Protein AF-A0A2W6P816-F1 (afdb_monomer)

Nearest PDB structures (foldseek):
  8xk9-assembly1_D  TM=8.701E-01  e=8.107E-03  Thermus aquaticus
  8oo6-assembly1_A  TM=8.039E-01  e=1.629E-02  Escherichia coli 'BL21-Gold(DE3)pLysS AG'
  4p7c-assembly1_B  TM=2.604E-01  e=6.513E+00  Pseudomonas syringae pv. tomato str. DC3000

InterPro domains:
  IPR043502 DNA/RNA polymerase superfamily [SSF56672] (15-182)

Foldseek 3Di:
DQPQPPPPDDDPVSVVVVVVVCVVVVVVVVVLVVLLVVCLVPQWAAAPVGDTDGNPPSNVLVVQLVVLQVVQCVQVVHPGRDPVVVPDPSDDPVSVVSNVVSVVSCVPPRSVRCRVLVNLVVLQVQLCVQLQVLQVVQVWDFPDDDRLDTDIGDDPDDDPVSVVSNVCSSQVSDDDPDGDDDDDDDDPDPPVVVCVVPPCVVVD

Structure (mmCIF, N/CA/C/O backbone):
data_AF-A0A2W6P816-F1
#
_entry.id   AF-A0A2W6P816-F1
#
loop_
_atom_site.group_PDB
_atom_site.id
_atom_site.type_symbol
_atom_site.label_atom_id
_atom_site.label_alt_id
_atom_site.label_comp_id
_atom_site.label_asym_id
_atom_site.label_entity_id
_atom_site.label_seq_id
_atom_site.pdbx_PDB_ins_code
_atom_site.Cartn_x
_atom_site.Cartn_y
_atom_site.Cartn_z
_atom_site.occupancy
_atom_site.B_iso_or_equiv
_atom_site.auth_seq_id
_atom_site.auth_comp_id
_atom_site.auth_asym_id
_atom_site.auth_atom_id
_atom_site.pdbx_PDB_model_num
ATOM 1 N N . MET A 1 1 ? -0.094 1.865 -15.740 1.00 35.34 1 MET A N 1
ATOM 2 C CA . MET A 1 1 ? -1.456 2.404 -15.860 1.00 35.34 1 MET A CA 1
ATOM 3 C C . MET A 1 1 ? -1.284 3.847 -15.512 1.00 35.34 1 MET A C 1
ATOM 5 O O . MET A 1 1 ? -0.697 4.118 -14.470 1.00 35.34 1 MET A O 1
ATOM 9 N N . ASP A 1 2 ? -1.646 4.714 -16.436 1.00 35.34 2 ASP A N 1
ATOM 10 C CA . ASP A 1 2 ? -1.527 6.140 -16.237 1.00 35.34 2 ASP A CA 1
ATOM 11 C C . ASP A 1 2 ? -2.477 6.498 -15.094 1.00 35.34 2 ASP A C 1
ATOM 13 O O . ASP A 1 2 ? -3.690 6.340 -15.224 1.00 35.34 2 ASP A O 1
ATOM 17 N N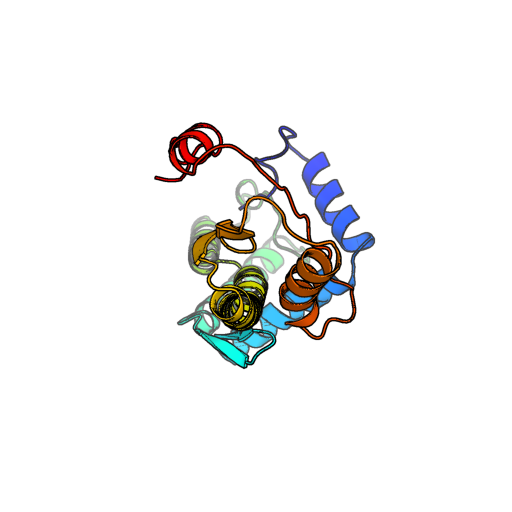 . ALA A 1 3 ? -1.935 6.976 -13.970 1.00 40.62 3 ALA A N 1
ATOM 18 C CA . ALA A 1 3 ? -2.712 7.619 -12.900 1.00 40.62 3 ALA A CA 1
ATOM 19 C C . ALA A 1 3 ? -3.485 8.865 -13.402 1.00 40.62 3 ALA A C 1
ATOM 21 O O . ALA A 1 3 ? -4.195 9.523 -12.655 1.00 40.62 3 ALA A O 1
ATOM 22 N N . ILE A 1 4 ? -3.339 9.152 -14.694 1.00 47.19 4 ILE A N 1
ATOM 23 C CA . ILE A 1 4 ? -3.767 10.304 -15.463 1.00 47.19 4 ILE A CA 1
ATOM 24 C C . ILE A 1 4 ? -5.269 10.258 -15.801 1.00 47.19 4 ILE A C 1
ATOM 26 O O . ILE A 1 4 ? -5.887 11.299 -15.983 1.00 47.19 4 ILE A O 1
ATOM 30 N N . SER A 1 5 ? -5.919 9.085 -15.851 1.00 50.34 5 SER A N 1
ATOM 31 C CA . SER A 1 5 ? -7.312 9.023 -16.336 1.00 50.34 5 SER A CA 1
ATOM 32 C C . SER A 1 5 ? -8.382 9.436 -15.312 1.00 50.34 5 SER A C 1
ATOM 34 O O . SER A 1 5 ? -9.548 9.545 -15.688 1.00 50.34 5 SER A O 1
ATOM 36 N N . SER A 1 6 ? -8.041 9.623 -14.034 1.00 57.28 6 SER A N 1
ATOM 37 C CA . SER A 1 6 ? -9.026 9.832 -12.960 1.00 57.28 6 SER A CA 1
ATOM 38 C C . SER A 1 6 ? -9.315 11.299 -12.630 1.00 57.28 6 SER A C 1
ATOM 40 O O . SER A 1 6 ? -10.316 11.568 -11.972 1.00 57.28 6 SER A O 1
ATOM 42 N N . ILE A 1 7 ? -8.486 12.247 -13.086 1.00 58.91 7 ILE A N 1
ATOM 43 C CA . ILE A 1 7 ? -8.572 13.671 -12.690 1.00 58.91 7 ILE A CA 1
ATOM 44 C C . ILE A 1 7 ? -9.194 14.543 -13.804 1.00 58.91 7 ILE A C 1
ATOM 46 O O . ILE A 1 7 ? -9.337 15.751 -13.667 1.00 58.91 7 ILE A O 1
ATOM 50 N N . GLY A 1 8 ? -9.629 13.947 -14.922 1.00 51.25 8 GLY A N 1
ATOM 51 C CA . GLY A 1 8 ? -10.286 14.683 -16.014 1.00 51.25 8 GLY A CA 1
ATOM 52 C C . GLY A 1 8 ? -9.368 15.662 -16.763 1.00 51.25 8 GLY A C 1
ATOM 53 O O . GLY A 1 8 ? -9.834 16.457 -17.578 1.00 51.25 8 GLY A O 1
ATOM 54 N N . HIS A 1 9 ? -8.063 15.602 -16.510 1.00 50.50 9 HIS A N 1
ATOM 55 C CA . HIS A 1 9 ? -7.034 16.280 -17.282 1.00 50.50 9 HIS A CA 1
ATOM 56 C C . HIS A 1 9 ? -6.328 15.262 -18.186 1.00 50.50 9 HIS A C 1
ATOM 58 O O . HIS A 1 9 ? -6.250 14.075 -17.869 1.00 50.50 9 HIS A O 1
ATOM 64 N N . HIS A 1 10 ? -5.936 15.706 -19.381 1.00 49.25 10 HIS A N 1
ATOM 65 C CA . HIS A 1 10 ? -5.244 14.874 -20.362 1.00 49.25 10 HIS A CA 1
ATOM 66 C C . HIS A 1 10 ? -3.986 15.599 -20.856 1.00 49.25 10 HIS A C 1
ATOM 68 O O . HIS A 1 10 ? -4.074 16.696 -21.418 1.00 49.25 10 HIS A O 1
ATOM 74 N N . GLY A 1 11 ? -2.820 14.970 -20.683 1.00 62.75 11 GLY A N 1
ATOM 75 C CA . GLY A 1 11 ? -1.562 15.307 -21.360 1.00 62.75 11 GLY A CA 1
ATOM 76 C C . GLY A 1 11 ? -0.427 15.708 -20.410 1.00 62.75 11 GLY A C 1
ATOM 77 O O . GLY A 1 11 ? -0.344 15.232 -19.285 1.00 62.75 11 GLY A O 1
ATOM 78 N N . ARG A 1 12 ? 0.449 16.627 -20.854 1.00 59.06 12 ARG A N 1
ATOM 79 C CA . ARG A 1 12 ? 1.661 17.079 -20.122 1.00 59.06 12 ARG A CA 1
ATOM 80 C C . ARG A 1 12 ? 1.409 17.601 -18.699 1.00 59.06 12 ARG A C 1
ATOM 82 O O . ARG A 1 12 ? 2.329 17.639 -17.893 1.00 59.06 12 ARG A O 1
ATOM 89 N N . ARG A 1 13 ? 0.181 18.031 -18.389 1.00 67.62 13 ARG A N 1
ATOM 90 C CA . ARG A 1 13 ? -0.186 18.519 -17.048 1.00 67.62 13 ARG A CA 1
ATOM 91 C C . ARG A 1 13 ? -0.179 17.410 -16.002 1.00 67.62 13 ARG A C 1
ATOM 93 O O . ARG A 1 13 ? 0.163 17.672 -14.856 1.00 67.62 13 ARG A O 1
ATOM 100 N N . ASP A 1 14 ? -0.504 16.189 -16.403 1.00 67.50 14 ASP A N 1
ATOM 101 C CA . ASP A 1 14 ? -0.557 15.059 -15.482 1.00 67.50 14 ASP A CA 1
ATOM 102 C C . ASP A 1 14 ? 0.851 14.515 -15.194 1.00 67.50 14 ASP A C 1
ATOM 104 O O . ASP A 1 14 ? 1.135 14.067 -14.088 1.00 67.50 14 ASP A O 1
ATOM 108 N N . GLU A 1 15 ? 1.761 14.625 -16.169 1.00 70.50 15 GLU A N 1
ATOM 109 C CA . GLU A 1 15 ? 3.187 14.315 -16.004 1.00 70.50 15 GLU A CA 1
ATOM 110 C C . GLU A 1 15 ? 3.853 15.293 -15.035 1.00 70.50 15 GLU A C 1
ATOM 112 O O . GLU A 1 15 ? 4.469 14.855 -14.065 1.00 70.50 15 GLU A O 1
ATOM 117 N N . GLN A 1 16 ? 3.650 16.601 -15.238 1.00 78.81 16 GLN A N 1
ATOM 118 C CA . GLN A 1 16 ? 4.179 17.625 -14.335 1.00 78.81 16 GLN A CA 1
ATOM 119 C C . GLN A 1 16 ? 3.650 17.441 -12.910 1.00 78.81 16 GLN A C 1
ATOM 121 O O . GLN A 1 16 ? 4.413 17.534 -11.962 1.00 78.81 16 GLN A O 1
ATOM 126 N N . PHE A 1 17 ? 2.369 17.098 -12.746 1.00 84.12 17 PHE A N 1
ATOM 127 C CA . PHE A 1 17 ? 1.798 16.831 -11.426 1.00 84.12 17 PHE A CA 1
ATOM 128 C C . PHE A 1 17 ? 2.478 15.653 -10.712 1.00 84.12 17 PHE A C 1
ATOM 130 O O . PHE A 1 17 ? 2.737 15.718 -9.511 1.00 84.12 17 PHE A O 1
ATOM 137 N N . ILE A 1 18 ? 2.775 14.569 -11.436 1.00 82.25 18 ILE A N 1
ATOM 138 C CA . ILE A 1 18 ? 3.489 13.414 -10.873 1.00 82.25 18 ILE A CA 1
ATOM 139 C C . ILE A 1 18 ? 4.927 13.801 -10.502 1.00 82.25 18 ILE A C 1
ATOM 141 O O . ILE A 1 18 ? 5.411 13.400 -9.444 1.00 82.25 18 ILE A O 1
ATOM 145 N N . GLU A 1 19 ? 5.609 14.571 -11.350 1.00 84.19 19 GLU A N 1
ATOM 146 C CA . GLU A 1 19 ? 6.958 15.067 -11.062 1.00 84.19 19 GLU A CA 1
ATOM 147 C C . GLU A 1 19 ? 6.966 15.977 -9.828 1.00 84.19 19 GLU A C 1
ATOM 149 O O . GLU A 1 19 ? 7.738 15.739 -8.898 1.00 84.19 19 GLU A O 1
ATOM 154 N N . ASP A 1 20 ? 6.047 16.940 -9.764 1.00 87.00 20 ASP A N 1
ATOM 155 C CA . ASP A 1 20 ? 5.876 17.850 -8.632 1.00 87.00 20 ASP A CA 1
ATOM 156 C C . ASP A 1 20 ? 5.574 17.076 -7.338 1.00 87.00 20 ASP A C 1
ATOM 158 O O . ASP A 1 20 ? 6.131 17.382 -6.282 1.00 87.00 20 ASP A O 1
ATOM 162 N N . PHE A 1 21 ? 4.758 16.016 -7.409 1.00 89.19 21 PHE A N 1
ATOM 163 C CA . PHE A 1 21 ? 4.478 15.148 -6.264 1.00 89.19 21 PHE A CA 1
ATOM 164 C C . PHE A 1 21 ? 5.753 14.513 -5.694 1.00 89.19 21 PHE A C 1
ATOM 166 O O . PHE A 1 21 ? 5.928 14.499 -4.472 1.00 89.19 21 PHE A O 1
ATOM 173 N N . TYR A 1 22 ? 6.651 14.015 -6.550 1.00 87.50 22 TYR A N 1
ATOM 174 C CA . TYR A 1 22 ? 7.918 13.420 -6.113 1.00 87.50 22 TYR A CA 1
ATOM 175 C C . TYR A 1 22 ? 8.960 14.457 -5.689 1.00 87.50 22 TYR A C 1
ATOM 177 O O . TYR A 1 22 ? 9.769 14.155 -4.817 1.00 87.50 22 TYR A O 1
ATOM 185 N N . ILE A 1 23 ? 8.924 15.676 -6.234 1.00 90.81 23 ILE A N 1
ATOM 186 C CA . ILE A 1 23 ? 9.762 16.785 -5.754 1.00 90.81 23 ILE A CA 1
ATOM 187 C C . ILE A 1 23 ? 9.379 17.157 -4.318 1.00 90.81 23 ILE A C 1
ATOM 189 O O . ILE A 1 23 ? 10.253 17.355 -3.477 1.00 90.81 23 ILE A O 1
ATOM 193 N N . VAL A 1 24 ? 8.078 17.224 -4.026 1.00 94.00 24 VAL A N 1
ATOM 194 C CA . VAL A 1 24 ? 7.576 17.538 -2.680 1.00 94.00 24 VAL A CA 1
ATOM 195 C C . VAL A 1 24 ? 7.757 16.359 -1.717 1.00 94.00 24 VAL A C 1
ATOM 197 O O . VAL A 1 24 ? 7.965 16.574 -0.526 1.00 94.00 24 VAL A O 1
ATOM 200 N N . ASN A 1 25 ? 7.707 15.118 -2.214 1.00 89.81 25 ASN A N 1
ATOM 201 C CA . ASN A 1 25 ? 7.778 13.898 -1.403 1.00 89.81 25 ASN A CA 1
ATOM 202 C C . ASN A 1 25 ? 8.894 12.946 -1.888 1.00 89.81 25 ASN A C 1
ATOM 204 O O . ASN A 1 25 ? 8.601 11.830 -2.340 1.00 89.81 25 ASN A O 1
ATOM 208 N N . PRO A 1 26 ? 10.175 13.345 -1.795 1.00 91.94 26 PRO A N 1
ATOM 209 C CA . PRO A 1 26 ? 11.289 12.588 -2.375 1.00 91.94 26 PRO A CA 1
ATOM 210 C C . PRO A 1 26 ? 11.453 11.194 -1.756 1.00 91.94 26 PRO A C 1
ATOM 212 O O . PRO A 1 26 ? 11.749 10.224 -2.460 1.00 91.94 26 PRO A O 1
ATOM 215 N N . ASP A 1 27 ? 11.173 11.059 -0.458 1.00 89.88 27 ASP A N 1
ATOM 216 C CA . ASP A 1 27 ? 11.287 9.790 0.267 1.00 89.88 27 ASP A CA 1
ATOM 217 C C . ASP A 1 27 ? 10.338 8.713 -0.276 1.00 89.88 27 ASP A C 1
ATOM 219 O O . ASP A 1 27 ? 10.654 7.522 -0.232 1.00 89.88 27 ASP A O 1
ATOM 223 N N . ILE A 1 28 ? 9.198 9.112 -0.855 1.00 85.81 28 ILE A N 1
ATOM 224 C CA . ILE A 1 28 ? 8.259 8.176 -1.485 1.00 85.81 28 ILE A CA 1
ATOM 225 C C . ILE A 1 28 ? 8.904 7.541 -2.717 1.00 85.81 28 ILE A C 1
ATOM 227 O O . ILE A 1 28 ? 8.820 6.325 -2.897 1.00 85.81 28 ILE A O 1
ATOM 231 N N . GLU A 1 29 ? 9.576 8.330 -3.560 1.00 84.38 29 GLU A N 1
ATOM 232 C CA . GLU A 1 29 ? 10.241 7.800 -4.753 1.00 84.38 29 GLU A CA 1
ATOM 233 C C . GLU A 1 29 ? 11.370 6.831 -4.370 1.00 84.38 29 GLU A C 1
ATOM 235 O O . GLU A 1 29 ? 11.490 5.745 -4.949 1.00 84.38 29 GLU A O 1
ATOM 240 N N . VAL A 1 30 ? 12.164 7.198 -3.359 1.00 88.88 30 VAL A N 1
ATOM 241 C CA . VAL A 1 30 ? 13.241 6.359 -2.814 1.00 88.88 30 VAL A CA 1
ATOM 242 C C . VAL A 1 30 ? 12.678 5.048 -2.265 1.00 88.88 30 VAL A C 1
ATOM 244 O O . VAL A 1 30 ? 13.168 3.973 -2.614 1.00 88.88 30 VAL A O 1
ATOM 247 N N . SER A 1 31 ? 11.6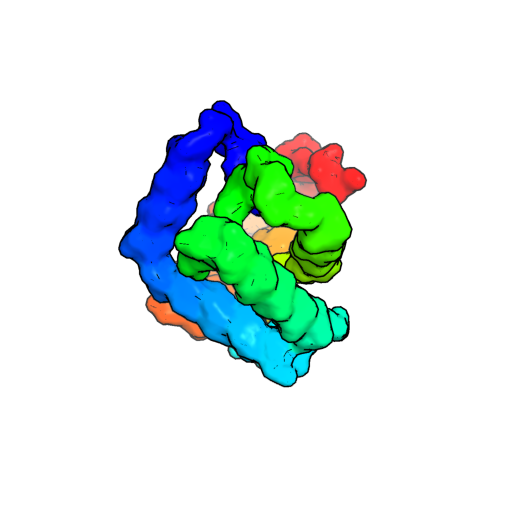10 5.116 -1.469 1.00 85.69 31 SER A N 1
ATOM 248 C CA . SER A 1 31 ? 10.961 3.950 -0.864 1.00 85.69 31 SER A CA 1
ATOM 249 C C . SER A 1 31 ? 10.357 3.006 -1.912 1.00 85.69 31 SER A C 1
ATOM 251 O O . SER A 1 31 ? 10.542 1.786 -1.841 1.00 85.69 31 SER A O 1
ATOM 253 N N . ILE A 1 32 ? 9.711 3.557 -2.947 1.00 85.69 32 ILE A N 1
ATOM 254 C CA . ILE A 1 32 ? 9.201 2.786 -4.088 1.00 85.69 32 ILE A CA 1
ATOM 255 C C . ILE A 1 32 ? 10.355 2.056 -4.779 1.00 85.69 32 ILE A C 1
ATOM 257 O O . ILE A 1 32 ? 10.290 0.836 -4.955 1.00 85.69 32 ILE A O 1
ATOM 261 N N . LYS A 1 33 ? 11.428 2.770 -5.145 1.00 85.19 33 LYS A N 1
ATOM 262 C CA . LYS A 1 33 ? 12.597 2.182 -5.824 1.00 85.19 33 LYS A CA 1
ATOM 263 C C . LYS A 1 33 ? 13.240 1.077 -4.986 1.00 85.19 33 LYS A C 1
ATOM 265 O O . LYS A 1 33 ? 13.451 -0.017 -5.504 1.00 85.19 33 LYS A O 1
ATOM 270 N N . ALA A 1 34 ? 13.473 1.326 -3.698 1.00 87.44 34 ALA A N 1
ATOM 271 C CA . ALA A 1 34 ? 14.038 0.344 -2.777 1.00 87.44 34 ALA A CA 1
ATOM 272 C C . ALA A 1 34 ? 13.168 -0.918 -2.684 1.00 87.44 34 ALA A C 1
ATOM 274 O O . ALA A 1 34 ? 13.677 -2.035 -2.764 1.00 87.44 34 ALA A O 1
ATOM 275 N N . THR A 1 35 ? 11.846 -0.750 -2.608 1.00 86.62 35 THR A N 1
ATOM 276 C CA . THR A 1 35 ? 10.901 -1.874 -2.599 1.00 86.62 35 THR A CA 1
ATOM 277 C C . THR A 1 35 ? 10.991 -2.679 -3.890 1.00 86.62 35 THR A C 1
ATOM 279 O O . THR A 1 35 ? 11.022 -3.906 -3.852 1.00 86.62 35 THR A O 1
ATOM 282 N N . HIS A 1 36 ? 11.069 -2.015 -5.045 1.00 83.69 36 HIS A N 1
ATOM 283 C CA . HIS A 1 36 ? 11.233 -2.702 -6.322 1.00 83.69 36 HIS A CA 1
ATOM 284 C C . HIS A 1 36 ? 12.533 -3.509 -6.385 1.00 83.69 36 HIS A C 1
ATOM 286 O O . HIS A 1 36 ? 12.479 -4.665 -6.798 1.00 83.69 36 HIS A O 1
ATOM 292 N N . GLU A 1 37 ? 13.668 -2.953 -5.957 1.00 86.44 37 GLU A N 1
ATOM 293 C CA . GLU A 1 37 ? 14.931 -3.703 -5.905 1.00 86.44 37 GLU A CA 1
ATOM 294 C C . GLU A 1 37 ? 14.846 -4.901 -4.948 1.00 86.44 37 GLU A C 1
ATOM 296 O O . GLU A 1 37 ? 15.210 -6.013 -5.328 1.00 86.44 37 GLU A O 1
ATOM 301 N N . PHE A 1 38 ? 14.241 -4.726 -3.770 1.00 89.44 38 PHE A N 1
ATOM 302 C CA . PHE A 1 38 ? 14.012 -5.821 -2.827 1.00 89.44 38 PHE A CA 1
ATOM 303 C C . PHE A 1 38 ? 13.198 -6.968 -3.451 1.00 89.44 38 PHE A C 1
ATOM 305 O O . PHE A 1 38 ? 13.579 -8.135 -3.350 1.00 89.44 38 PHE A O 1
ATOM 312 N N . VAL A 1 39 ? 12.097 -6.670 -4.157 1.00 86.56 39 VAL A N 1
ATOM 313 C CA . VAL A 1 39 ? 11.286 -7.720 -4.806 1.00 86.56 39 VAL A CA 1
ATOM 314 C C . VAL A 1 39 ? 12.035 -8.392 -5.957 1.00 86.56 39 VAL A C 1
ATOM 316 O O . VAL A 1 39 ? 11.835 -9.583 -6.193 1.00 86.56 39 VAL A O 1
ATOM 319 N N . LYS A 1 40 ? 12.902 -7.676 -6.683 1.00 85.50 40 LYS A N 1
ATOM 320 C CA . LYS A 1 40 ? 13.735 -8.292 -7.732 1.00 85.50 40 LYS A CA 1
ATOM 321 C C . LYS A 1 40 ? 14.669 -9.350 -7.164 1.00 85.50 40 LYS A C 1
ATOM 323 O O . LYS A 1 40 ? 14.919 -10.354 -7.830 1.00 85.50 40 LYS A O 1
ATOM 328 N N . GLU A 1 41 ? 15.180 -9.130 -5.961 1.00 88.38 41 GLU A N 1
ATOM 329 C CA . GLU A 1 41 ? 16.091 -10.061 -5.310 1.00 88.38 41 GLU A CA 1
ATOM 330 C C . GLU A 1 41 ? 15.350 -11.220 -4.635 1.00 88.38 41 GLU A C 1
ATOM 332 O O . GLU A 1 41 ? 15.711 -12.383 -4.847 1.00 88.38 41 GLU A O 1
ATOM 337 N N . HIS A 1 42 ? 14.292 -10.905 -3.885 1.00 88.94 42 HIS A N 1
ATOM 338 C CA . HIS A 1 42 ? 13.651 -11.832 -2.952 1.00 88.94 42 HIS A CA 1
ATOM 339 C C . HIS A 1 42 ? 12.291 -12.384 -3.409 1.00 88.94 42 HIS A C 1
ATOM 341 O O . HIS A 1 42 ? 11.788 -13.328 -2.807 1.00 88.94 42 HIS A O 1
ATOM 347 N N . GLU A 1 43 ? 11.679 -11.825 -4.458 1.00 87.12 43 GLU A N 1
ATOM 348 C CA . GLU A 1 43 ? 10.370 -12.231 -5.002 1.00 87.12 43 GLU A CA 1
ATOM 349 C C . GLU A 1 43 ? 9.195 -12.169 -4.006 1.00 87.12 43 GLU A C 1
ATOM 351 O O . GLU A 1 43 ? 8.184 -12.858 -4.163 1.00 87.12 43 GLU A O 1
ATOM 356 N N . PHE A 1 44 ? 9.278 -11.313 -2.988 1.00 87.94 44 PHE A N 1
ATOM 357 C CA . PHE A 1 44 ? 8.150 -10.982 -2.118 1.00 87.94 44 PHE A CA 1
ATOM 358 C C . PHE A 1 44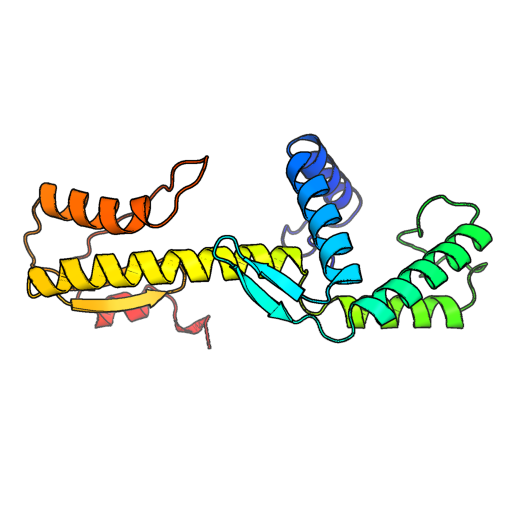 ? 8.226 -9.536 -1.631 1.00 87.94 44 PHE A C 1
ATOM 360 O O . PHE A 1 44 ? 9.287 -8.919 -1.651 1.00 87.94 44 PHE A O 1
ATOM 367 N N . VAL A 1 45 ? 7.093 -9.013 -1.166 1.00 87.12 45 VAL A N 1
ATOM 368 C CA . VAL A 1 45 ? 7.014 -7.772 -0.383 1.00 87.12 45 VAL A CA 1
ATOM 369 C C . VAL A 1 45 ? 6.753 -8.102 1.076 1.00 87.12 45 VAL A C 1
ATOM 371 O O . VAL A 1 45 ? 6.050 -9.072 1.369 1.00 87.12 45 VAL A O 1
ATOM 374 N N . ARG A 1 46 ? 7.306 -7.297 1.985 1.00 84.69 46 ARG A N 1
ATOM 375 C CA . ARG A 1 46 ? 7.155 -7.461 3.433 1.00 84.69 46 ARG A CA 1
ATOM 376 C C . ARG A 1 46 ? 6.416 -6.265 4.022 1.00 84.69 46 ARG A C 1
ATOM 378 O O . ARG A 1 46 ? 6.841 -5.131 3.818 1.00 84.69 46 ARG A O 1
ATOM 385 N N . THR A 1 47 ? 5.322 -6.508 4.738 1.00 84.38 47 THR A N 1
ATOM 386 C CA . THR A 1 47 ? 4.577 -5.456 5.451 1.00 84.38 47 THR A CA 1
ATOM 387 C C . THR A 1 47 ? 5.321 -4.976 6.697 1.00 84.38 47 THR A C 1
ATOM 389 O O . THR A 1 47 ? 6.278 -5.624 7.129 1.00 84.38 47 THR A O 1
ATOM 392 N N . MET A 1 48 ? 4.856 -3.884 7.322 1.00 82.38 48 MET A N 1
ATOM 393 C CA . MET A 1 48 ? 5.484 -3.352 8.546 1.00 82.38 48 MET A CA 1
ATOM 394 C C . MET A 1 48 ? 5.551 -4.382 9.691 1.00 82.38 48 MET A C 1
ATOM 396 O O . MET A 1 48 ? 6.511 -4.392 10.452 1.00 82.38 48 MET A O 1
ATOM 400 N N . TYR A 1 49 ? 4.583 -5.303 9.764 1.00 82.69 49 TYR A N 1
ATOM 401 C CA . TYR A 1 49 ? 4.529 -6.370 10.775 1.00 82.69 49 TYR A CA 1
ATOM 402 C C . TYR A 1 49 ? 5.072 -7.713 10.269 1.00 82.69 49 TYR A C 1
ATOM 404 O O . TYR A 1 49 ? 4.847 -8.762 10.865 1.00 82.69 49 TYR A O 1
ATOM 412 N N . GLY A 1 50 ? 5.788 -7.706 9.145 1.00 84.88 50 GLY A N 1
ATOM 413 C CA . GLY A 1 50 ? 6.510 -8.872 8.654 1.00 84.88 50 GLY A CA 1
ATOM 414 C C . GLY A 1 50 ? 5.687 -9.906 7.888 1.00 84.88 50 GLY A C 1
ATOM 415 O O . GLY A 1 50 ? 6.223 -10.968 7.577 1.00 84.88 50 GLY A O 1
ATOM 416 N N . ARG A 1 51 ? 4.434 -9.612 7.522 1.00 84.06 51 ARG A N 1
ATOM 417 C CA . ARG A 1 51 ? 3.677 -10.466 6.598 1.00 84.06 51 ARG A CA 1
ATOM 418 C C . ARG A 1 51 ? 4.307 -10.379 5.211 1.00 84.06 51 ARG A C 1
ATOM 420 O O . ARG A 1 51 ? 4.504 -9.288 4.682 1.00 84.06 51 ARG A O 1
ATOM 427 N N . ASN A 1 52 ? 4.571 -11.535 4.611 1.00 88.81 52 ASN A N 1
ATOM 428 C CA . ASN A 1 52 ? 5.108 -11.616 3.259 1.00 88.81 52 ASN A CA 1
ATOM 429 C C . ASN A 1 52 ? 3.991 -11.865 2.245 1.00 88.81 52 ASN A C 1
ATOM 431 O O . ASN A 1 52 ? 3.162 -12.759 2.431 1.00 88.81 52 ASN A O 1
ATOM 435 N N . ARG A 1 53 ? 4.017 -11.137 1.129 1.00 83.69 53 ARG A N 1
ATOM 436 C CA . ARG A 1 53 ? 3.209 -11.430 -0.059 1.00 83.69 53 ARG A CA 1
ATOM 437 C C . ARG A 1 53 ? 4.132 -11.741 -1.224 1.00 83.69 53 ARG A C 1
ATOM 439 O O . ARG A 1 53 ? 4.971 -10.925 -1.593 1.00 83.69 53 ARG A O 1
ATOM 446 N N . ARG A 1 54 ? 4.000 -12.950 -1.772 1.00 84.69 54 ARG A N 1
ATOM 447 C CA . ARG A 1 54 ? 4.875 -13.437 -2.842 1.00 84.69 54 ARG A CA 1
ATOM 448 C C . ARG A 1 54 ? 4.518 -12.800 -4.183 1.00 84.69 54 ARG A C 1
ATOM 450 O O . ARG A 1 54 ? 3.345 -12.688 -4.528 1.00 84.69 54 ARG A O 1
ATOM 457 N N . SER A 1 55 ? 5.553 -12.481 -4.945 1.00 80.44 55 SER A N 1
ATOM 458 C CA . SER A 1 55 ? 5.514 -11.956 -6.308 1.00 80.44 55 SER A CA 1
ATOM 459 C C . SER A 1 55 ? 6.245 -12.936 -7.223 1.00 80.44 55 SER A C 1
ATOM 461 O O . SER A 1 55 ? 7.342 -12.666 -7.711 1.00 80.44 55 SER A O 1
ATOM 463 N N . LEU A 1 56 ? 5.654 -14.120 -7.405 1.00 80.75 56 LEU A N 1
ATOM 464 C CA . LEU A 1 56 ? 6.270 -15.213 -8.158 1.00 80.75 56 LEU A CA 1
ATOM 465 C C . LEU A 1 56 ? 6.586 -14.783 -9.596 1.00 80.75 56 LEU A C 1
ATOM 467 O O . LEU A 1 56 ? 5.735 -14.228 -10.293 1.00 80.75 56 LEU A O 1
ATOM 471 N N . GLY A 1 57 ? 7.815 -15.044 -10.044 1.00 80.50 57 GLY A N 1
ATOM 472 C CA . GLY A 1 57 ? 8.260 -14.693 -11.391 1.00 80.50 57 GLY A CA 1
ATOM 473 C C . GLY A 1 57 ? 8.589 -13.209 -11.573 1.00 80.50 57 GLY A C 1
ATOM 474 O O . GLY A 1 57 ? 8.818 -12.773 -12.704 1.00 80.50 57 GLY A O 1
ATOM 475 N N . HIS A 1 58 ? 8.643 -12.413 -10.499 1.00 83.88 58 HIS A N 1
ATOM 476 C CA . HIS A 1 58 ? 9.048 -11.011 -10.596 1.00 83.88 58 HIS A CA 1
ATOM 477 C C . HIS A 1 58 ? 10.514 -10.872 -11.012 1.00 83.88 58 HIS A C 1
ATOM 479 O O . HIS A 1 58 ? 10.821 -10.053 -11.877 1.00 83.88 58 HIS A O 1
ATOM 485 N N . LYS A 1 59 ? 11.409 -11.708 -10.473 1.00 85.12 59 LYS A N 1
ATOM 486 C CA . LYS A 1 59 ? 12.841 -11.675 -10.792 1.00 85.12 59 LYS A CA 1
ATOM 487 C C . LYS A 1 59 ? 13.132 -11.916 -12.279 1.00 85.12 59 LYS A C 1
ATOM 489 O O . LYS A 1 59 ? 13.755 -11.047 -12.897 1.00 85.12 59 LYS A O 1
ATOM 494 N N . PRO A 1 60 ? 12.662 -13.011 -12.915 1.00 86.62 60 PRO A N 1
ATOM 495 C CA . PRO A 1 60 ? 12.891 -13.216 -14.346 1.00 86.62 60 PRO A CA 1
ATOM 496 C C . PRO A 1 60 ? 12.235 -12.127 -15.206 1.00 86.62 60 PRO A C 1
ATOM 498 O O . PRO A 1 60 ? 12.832 -11.683 -16.189 1.00 86.62 60 PRO A O 1
ATOM 501 N N . ASN A 1 61 ? 11.056 -11.628 -14.817 1.00 86.31 61 ASN A N 1
ATOM 502 C CA . ASN A 1 61 ? 10.402 -10.521 -15.519 1.00 86.31 61 ASN A CA 1
ATOM 503 C C . ASN A 1 61 ? 11.204 -9.214 -15.423 1.00 86.31 61 ASN A C 1
ATOM 505 O O . ASN A 1 61 ? 11.297 -8.488 -16.410 1.00 86.31 61 ASN A O 1
ATOM 509 N N . ALA A 1 62 ? 11.812 -8.920 -14.273 1.00 84.44 62 ALA A N 1
ATOM 510 C CA . ALA A 1 62 ? 12.626 -7.727 -14.073 1.00 84.44 62 ALA A CA 1
ATOM 511 C C . ALA A 1 62 ? 13.942 -7.774 -14.858 1.00 84.44 62 ALA A C 1
ATOM 513 O O . ALA A 1 62 ? 14.329 -6.778 -15.469 1.00 84.44 62 ALA A O 1
ATOM 514 N N . ILE A 1 63 ? 14.600 -8.937 -14.910 1.00 86.81 63 ILE A N 1
ATOM 515 C CA . ILE A 1 63 ? 15.793 -9.145 -15.745 1.00 86.81 63 ILE A CA 1
ATOM 516 C C . ILE A 1 63 ? 15.444 -8.908 -17.219 1.00 86.81 63 ILE A C 1
ATOM 518 O O . ILE A 1 63 ? 16.133 -8.162 -17.919 1.00 86.81 63 ILE A O 1
ATOM 522 N N . ALA A 1 64 ? 14.344 -9.503 -17.688 1.00 88.75 64 ALA A N 1
ATOM 523 C CA . ALA A 1 64 ? 13.888 -9.337 -19.062 1.00 88.75 64 ALA A CA 1
ATOM 524 C C . ALA A 1 64 ? 13.482 -7.881 -19.364 1.00 88.75 64 ALA A C 1
ATOM 526 O O . ALA A 1 64 ? 13.815 -7.362 -20.430 1.00 88.75 64 ALA A O 1
ATOM 527 N N . TYR A 1 65 ? 12.839 -7.197 -18.412 1.00 88.75 65 TYR A N 1
ATOM 528 C CA . TYR A 1 65 ? 12.519 -5.773 -18.506 1.00 88.75 65 TYR A CA 1
ATOM 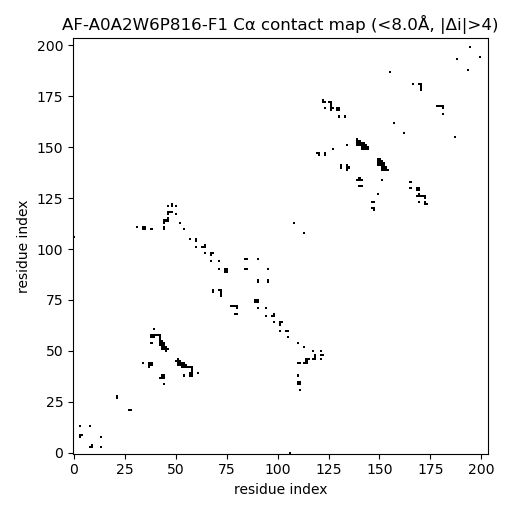529 C C . TYR A 1 65 ? 13.781 -4.923 -18.683 1.00 88.75 65 TYR A C 1
ATOM 531 O O . TYR A 1 65 ? 13.877 -4.176 -19.654 1.00 88.75 65 TYR A O 1
ATOM 539 N N . ASN A 1 66 ? 14.772 -5.078 -17.798 1.00 87.94 66 ASN A N 1
ATOM 540 C CA . ASN A 1 66 ? 16.024 -4.320 -17.847 1.00 87.94 66 ASN A CA 1
ATOM 541 C C . ASN A 1 66 ? 16.769 -4.540 -19.169 1.00 87.94 66 ASN A C 1
ATOM 543 O O . ASN A 1 66 ? 17.243 -3.585 -19.781 1.00 87.94 66 ASN A O 1
ATOM 547 N N . ARG A 1 67 ? 16.815 -5.787 -19.655 1.00 92.19 67 ARG A N 1
ATOM 548 C CA . ARG A 1 67 ? 17.412 -6.111 -20.956 1.00 92.19 67 ARG A CA 1
ATOM 549 C C . ARG A 1 67 ? 16.731 -5.358 -22.101 1.00 92.19 67 ARG A C 1
ATOM 551 O O . ARG A 1 67 ? 17.420 -4.807 -22.954 1.00 92.19 67 ARG A O 1
ATOM 558 N N . LEU A 1 68 ? 15.398 -5.325 -22.129 1.00 91.31 68 LEU A N 1
ATOM 559 C CA . LEU A 1 68 ? 14.655 -4.609 -23.169 1.00 91.31 68 LEU A CA 1
ATOM 560 C C . LEU A 1 68 ? 14.815 -3.092 -23.062 1.00 91.31 68 LEU A C 1
ATOM 562 O O . LEU A 1 68 ? 14.942 -2.433 -24.090 1.00 91.31 68 LEU A O 1
ATOM 566 N N . VAL A 1 69 ? 14.853 -2.543 -21.843 1.00 90.19 69 VAL A N 1
ATOM 567 C CA . VAL A 1 69 ? 15.143 -1.120 -21.612 1.00 90.19 69 VAL A CA 1
ATOM 568 C C . VAL A 1 69 ? 16.494 -0.753 -22.214 1.00 90.19 69 VAL A C 1
ATOM 570 O O . VAL A 1 69 ? 16.555 0.183 -23.002 1.00 90.19 69 VAL A O 1
ATOM 573 N N . LEU A 1 70 ? 17.551 -1.515 -21.919 1.00 93.00 70 LEU A N 1
ATOM 574 C CA . LEU A 1 70 ? 18.889 -1.261 -22.462 1.00 93.00 70 LEU A CA 1
ATOM 575 C C . LEU A 1 70 ? 18.909 -1.310 -23.994 1.00 93.00 70 LEU A C 1
ATOM 577 O O . LEU A 1 70 ? 19.502 -0.440 -24.624 1.00 93.00 70 LEU A O 1
ATOM 581 N N . GLN A 1 71 ? 18.225 -2.285 -24.599 1.00 93.00 71 GLN A N 1
ATOM 582 C CA . GLN A 1 71 ? 18.133 -2.398 -26.058 1.00 93.00 71 GLN A CA 1
ATOM 583 C C . GLN A 1 71 ? 17.406 -1.207 -26.689 1.00 93.00 71 GLN A C 1
ATOM 585 O O . GLN A 1 71 ? 17.875 -0.661 -27.685 1.00 93.00 71 GLN A O 1
ATOM 590 N N . ILE A 1 72 ? 16.279 -0.786 -26.112 1.00 92.00 72 ILE A N 1
ATOM 591 C CA . ILE A 1 72 ? 15.518 0.364 -26.611 1.00 92.00 72 ILE A CA 1
ATOM 592 C C . ILE A 1 72 ? 16.332 1.650 -26.446 1.00 92.00 72 ILE A C 1
ATOM 594 O O . ILE A 1 72 ? 16.483 2.392 -27.412 1.00 92.00 72 ILE A O 1
ATOM 598 N N . CYS A 1 73 ? 16.905 1.877 -25.263 1.00 91.81 73 CYS A N 1
ATOM 599 C CA . CYS A 1 73 ? 17.726 3.047 -24.961 1.00 91.81 73 CYS A CA 1
ATOM 600 C C . CYS A 1 73 ? 18.954 3.154 -25.875 1.00 91.81 73 CYS A C 1
ATOM 602 O O . CYS A 1 73 ? 19.276 4.253 -26.326 1.00 91.81 73 CYS A O 1
ATOM 604 N N . ALA A 1 74 ? 19.600 2.029 -26.202 1.00 92.31 74 ALA A N 1
ATOM 605 C CA . ALA A 1 74 ? 20.718 1.991 -27.143 1.00 92.31 74 ALA A CA 1
ATOM 606 C C . ALA A 1 74 ? 20.300 2.397 -28.568 1.00 92.31 74 ALA A C 1
ATOM 608 O O . ALA A 1 74 ? 21.025 3.131 -29.232 1.00 92.31 74 ALA A O 1
ATOM 609 N N . ILE A 1 75 ? 19.115 1.973 -29.028 1.00 91.69 75 ILE A N 1
ATOM 610 C CA . ILE A 1 75 ? 18.574 2.337 -30.351 1.00 91.69 75 ILE A CA 1
ATOM 611 C C . ILE A 1 75 ? 18.182 3.819 -30.408 1.00 91.69 75 ILE A C 1
ATOM 613 O O . ILE A 1 75 ? 18.377 4.482 -31.428 1.00 91.69 75 ILE A O 1
ATOM 617 N N . THR A 1 76 ? 17.594 4.342 -29.332 1.00 89.56 76 THR A N 1
ATOM 618 C CA . THR A 1 76 ? 17.115 5.729 -29.284 1.00 89.56 76 THR A CA 1
ATOM 619 C C . THR A 1 76 ? 18.192 6.729 -28.879 1.00 89.56 76 THR A C 1
ATOM 621 O O . THR A 1 76 ? 17.968 7.922 -29.042 1.00 89.56 76 THR A O 1
ATOM 624 N N . VAL A 1 77 ? 19.336 6.265 -28.363 1.00 90.38 77 VAL A N 1
ATOM 625 C CA . VAL A 1 77 ? 20.394 7.099 -27.765 1.00 90.38 77 VAL A CA 1
ATOM 626 C C . VAL A 1 77 ? 19.825 7.965 -26.632 1.00 90.38 77 VAL A C 1
ATOM 628 O O . VAL A 1 77 ? 20.023 9.174 -26.566 1.00 90.38 77 VAL A O 1
ATOM 631 N N . MET A 1 78 ? 19.039 7.341 -25.749 1.00 86.38 78 MET A N 1
ATOM 632 C CA . MET A 1 78 ? 18.390 8.021 -24.622 1.00 86.38 78 MET A CA 1
ATOM 633 C C . MET A 1 78 ? 18.660 7.284 -23.317 1.00 86.38 78 MET A C 1
ATOM 635 O O . MET A 1 78 ? 18.810 6.068 -23.296 1.00 86.38 78 MET A O 1
ATOM 639 N N . ASN A 1 79 ? 18.649 8.020 -22.208 1.00 83.31 79 ASN A N 1
ATOM 640 C CA . ASN A 1 79 ? 18.887 7.456 -20.875 1.00 83.31 79 ASN A CA 1
ATOM 641 C C . ASN A 1 79 ? 17.649 6.757 -20.286 1.00 83.31 79 ASN A C 1
ATOM 643 O O . ASN A 1 79 ? 17.743 6.062 -19.277 1.00 83.31 79 ASN A O 1
ATOM 647 N N . LYS A 1 80 ? 16.475 6.953 -20.896 1.00 84.81 80 LYS A N 1
ATOM 648 C CA . LYS A 1 80 ? 15.194 6.366 -20.488 1.00 84.81 80 LYS A CA 1
ATOM 649 C C . LYS A 1 80 ? 14.392 5.980 -21.729 1.00 84.81 80 LYS A C 1
ATOM 651 O O . LYS A 1 80 ? 14.515 6.624 -22.770 1.00 84.81 80 LYS A O 1
ATOM 656 N N . VAL A 1 81 ? 13.544 4.957 -21.599 1.00 84.81 81 VAL A N 1
ATOM 657 C CA . VAL A 1 81 ? 12.610 4.569 -22.667 1.00 84.81 81 VAL A CA 1
ATOM 658 C C . VAL A 1 81 ? 11.628 5.721 -22.911 1.00 84.81 81 VAL A C 1
ATOM 660 O O . VAL A 1 81 ? 10.960 6.131 -21.959 1.00 84.81 81 VAL A O 1
ATOM 663 N N . PRO A 1 82 ? 11.503 6.224 -24.151 1.00 82.19 82 PRO A N 1
ATOM 664 C CA . PRO A 1 82 ? 10.558 7.290 -24.474 1.00 82.19 82 PRO A CA 1
ATOM 665 C C . PRO A 1 82 ? 9.120 6.871 -24.173 1.00 82.19 82 PRO A C 1
ATOM 667 O O . PRO A 1 82 ? 8.743 5.729 -24.433 1.00 82.19 82 PRO A O 1
ATOM 670 N N . LEU A 1 83 ? 8.291 7.790 -23.674 1.00 79.06 83 LEU A N 1
ATOM 671 C CA . LEU A 1 83 ? 6.868 7.512 -23.431 1.00 79.06 83 LEU A CA 1
ATOM 672 C C . LEU A 1 83 ? 6.159 7.100 -24.730 1.00 79.06 83 LEU A C 1
ATOM 674 O O . LEU A 1 83 ? 5.494 6.066 -24.790 1.00 79.06 83 LEU A O 1
ATOM 678 N N . ASP A 1 84 ? 6.443 7.835 -25.804 1.00 83.31 84 ASP A N 1
ATOM 679 C CA . ASP A 1 84 ? 5.929 7.614 -27.156 1.00 83.31 84 ASP A CA 1
ATOM 680 C C . ASP A 1 84 ? 6.798 6.649 -27.989 1.00 83.31 84 ASP A C 1
ATOM 682 O O . ASP A 1 84 ? 6.872 6.762 -29.213 1.00 83.31 84 ASP A O 1
ATOM 686 N N . PHE A 1 85 ? 7.454 5.658 -27.368 1.00 83.75 85 PHE A N 1
ATOM 687 C CA . PHE A 1 85 ? 8.326 4.713 -28.089 1.00 83.75 85 PHE A CA 1
ATOM 688 C C . PHE A 1 85 ? 7.616 3.965 -29.237 1.00 83.75 85 PHE A C 1
ATOM 690 O O . PHE A 1 85 ? 8.270 3.499 -30.169 1.00 83.75 85 PHE A O 1
ATOM 697 N N . TRP A 1 86 ? 6.280 3.889 -29.226 1.00 86.62 86 TRP A N 1
ATOM 698 C CA . TRP A 1 86 ? 5.482 3.361 -30.336 1.00 86.62 86 TRP A CA 1
ATOM 699 C C . TRP A 1 86 ? 5.615 4.167 -31.630 1.00 86.62 86 TRP A C 1
ATOM 701 O O . TRP A 1 86 ? 5.626 3.555 -32.697 1.00 86.62 86 TRP A O 1
ATOM 711 N N . LYS A 1 87 ? 5.785 5.492 -31.541 1.00 89.56 87 LYS A N 1
ATOM 712 C CA . LYS A 1 87 ? 5.928 6.408 -32.687 1.00 89.56 87 LYS A CA 1
ATOM 713 C C . LYS A 1 87 ? 7.349 6.445 -33.260 1.00 89.56 87 LYS A C 1
ATOM 715 O O . LYS A 1 87 ? 7.587 7.096 -34.266 1.00 89.56 87 LYS A O 1
ATOM 720 N N . ILE A 1 88 ? 8.305 5.777 -32.613 1.00 88.25 88 ILE A N 1
ATOM 721 C CA . ILE A 1 88 ? 9.702 5.764 -33.052 1.00 88.25 88 ILE A CA 1
ATOM 722 C C . ILE A 1 88 ? 9.910 4.589 -34.007 1.00 88.25 88 ILE A C 1
ATOM 724 O O . ILE A 1 88 ? 9.938 3.431 -33.579 1.00 88.25 88 ILE A O 1
ATOM 728 N N . ASP A 1 89 ? 10.085 4.881 -35.294 1.00 90.00 89 ASP A N 1
ATOM 729 C CA . ASP A 1 89 ? 10.253 3.864 -36.346 1.00 90.00 89 ASP A CA 1
ATOM 730 C C . ASP A 1 89 ? 11.544 3.057 -36.200 1.00 90.00 89 ASP A C 1
ATOM 732 O O . ASP A 1 89 ? 11.588 1.876 -36.533 1.00 90.00 89 ASP A O 1
ATOM 736 N N . LYS A 1 90 ? 12.583 3.665 -35.611 1.00 92.62 90 LYS A N 1
ATOM 737 C CA . LYS A 1 90 ? 13.869 3.003 -35.348 1.00 92.62 90 LYS A CA 1
ATOM 738 C C . LYS A 1 90 ? 13.745 1.786 -34.427 1.00 92.62 90 LYS A C 1
ATOM 740 O O . LYS A 1 90 ? 14.630 0.938 -34.442 1.00 92.62 90 LYS A O 1
ATOM 745 N N . ILE A 1 91 ? 12.691 1.697 -33.610 1.00 91.62 91 ILE A N 1
ATOM 746 C CA . ILE A 1 91 ? 12.496 0.583 -32.678 1.00 91.62 91 ILE A CA 1
ATOM 747 C C . ILE A 1 91 ? 11.727 -0.547 -33.390 1.00 91.62 91 ILE A C 1
ATOM 749 O O . ILE A 1 91 ? 10.562 -0.358 -33.749 1.00 91.62 91 ILE A O 1
ATOM 753 N N . PRO A 1 92 ? 12.310 -1.752 -33.525 1.00 94.50 92 PRO A N 1
ATOM 754 C CA . PRO A 1 92 ? 11.631 -2.910 -34.095 1.00 94.50 92 PRO A CA 1
ATOM 755 C C . PRO A 1 92 ? 10.312 -3.243 -33.391 1.00 94.50 92 PRO A C 1
ATOM 757 O O . PRO A 1 92 ? 10.249 -3.312 -32.161 1.00 94.50 92 PRO A O 1
ATOM 760 N N . TYR A 1 93 ? 9.272 -3.560 -34.168 1.00 92.69 93 TYR A N 1
ATOM 761 C CA . TYR A 1 93 ? 7.948 -3.927 -33.646 1.00 92.69 93 TYR A CA 1
ATOM 762 C C . TYR A 1 93 ? 8.009 -5.058 -32.606 1.00 92.69 93 TYR A C 1
ATOM 764 O O . TYR A 1 93 ? 7.401 -4.963 -31.543 1.00 92.69 93 TYR A O 1
ATOM 772 N N . LYS A 1 94 ? 8.834 -6.086 -32.850 1.00 93.44 94 LYS A N 1
ATOM 773 C CA . LYS A 1 94 ? 9.033 -7.207 -31.917 1.00 93.44 94 LYS A CA 1
ATOM 774 C C . LYS A 1 94 ? 9.533 -6.751 -30.539 1.00 93.44 94 LYS A C 1
ATOM 776 O O . LYS A 1 94 ? 9.100 -7.299 -29.527 1.00 93.44 94 LYS A O 1
ATOM 781 N N . LEU A 1 95 ? 10.404 -5.737 -30.488 1.00 92.88 95 LEU A N 1
ATOM 782 C CA . LEU A 1 95 ? 10.869 -5.148 -29.229 1.00 92.88 95 LEU A CA 1
ATOM 783 C C . LEU A 1 95 ? 9.765 -4.331 -28.553 1.00 92.88 95 LEU A C 1
ATOM 785 O O . LEU A 1 95 ? 9.594 -4.451 -27.340 1.00 92.88 95 LEU A O 1
ATOM 789 N N . LYS A 1 96 ? 8.971 -3.572 -29.325 1.00 91.44 96 LYS A N 1
ATOM 790 C CA . LYS A 1 96 ? 7.817 -2.826 -28.794 1.00 91.44 96 LYS A CA 1
ATOM 791 C C . LYS A 1 96 ? 6.807 -3.763 -28.122 1.00 91.44 96 LYS A C 1
ATOM 793 O O . LYS A 1 96 ? 6.420 -3.532 -26.976 1.00 91.44 96 LYS A O 1
ATOM 798 N N . CYS A 1 97 ? 6.438 -4.850 -28.801 1.00 92.12 97 CYS A N 1
ATOM 799 C CA . CYS A 1 97 ? 5.537 -5.874 -28.272 1.00 92.12 97 CYS A CA 1
ATOM 800 C C . CYS A 1 97 ? 6.111 -6.559 -27.031 1.00 92.12 97 CYS A C 1
ATOM 802 O O . CYS A 1 97 ? 5.454 -6.573 -25.994 1.00 92.12 97 CYS A O 1
ATOM 804 N N . GLY A 1 98 ? 7.357 -7.042 -27.092 1.00 90.88 98 GLY A N 1
ATOM 805 C CA . GLY A 1 98 ? 7.992 -7.717 -25.957 1.00 90.88 98 GLY A CA 1
ATOM 806 C C . GLY A 1 98 ? 8.088 -6.831 -24.712 1.00 90.88 98 GLY A C 1
ATOM 807 O O . GLY A 1 98 ? 7.818 -7.286 -23.598 1.00 90.88 98 GLY A O 1
ATOM 808 N N . PHE A 1 99 ? 8.398 -5.544 -24.895 1.00 90.00 99 PHE A N 1
ATOM 809 C CA . PHE A 1 99 ? 8.441 -4.579 -23.799 1.00 90.00 99 PHE A CA 1
ATOM 810 C C . PHE A 1 99 ? 7.053 -4.344 -23.198 1.00 90.00 99 PHE A C 1
ATOM 812 O O . PHE A 1 99 ? 6.898 -4.324 -21.975 1.00 90.00 99 PHE A O 1
ATOM 819 N N . GLN A 1 100 ? 6.028 -4.230 -24.044 1.00 87.56 100 GLN A N 1
ATOM 820 C CA . GLN A 1 100 ? 4.651 -4.064 -23.592 1.00 87.56 100 GLN A CA 1
ATOM 821 C C . GLN A 1 100 ? 4.129 -5.300 -22.851 1.00 87.56 100 GLN A C 1
ATOM 823 O O . GLN A 1 100 ? 3.436 -5.152 -21.842 1.00 87.56 100 GLN A O 1
ATOM 828 N N . ASP A 1 101 ? 4.476 -6.501 -23.303 1.00 88.81 101 ASP A N 1
ATOM 829 C CA . ASP A 1 101 ? 4.050 -7.753 -22.681 1.00 88.81 101 ASP A CA 1
ATOM 830 C C . ASP A 1 101 ? 4.677 -7.940 -21.301 1.00 88.81 101 ASP A C 1
ATOM 832 O O . ASP A 1 101 ? 3.976 -8.263 -20.340 1.00 88.81 101 ASP A O 1
ATOM 836 N N . ILE A 1 102 ? 5.972 -7.647 -21.154 1.00 85.50 102 ILE A N 1
ATOM 837 C CA . ILE A 1 102 ? 6.633 -7.663 -19.842 1.00 85.50 102 ILE A CA 1
ATOM 838 C C . ILE A 1 102 ? 6.062 -6.572 -18.934 1.00 85.50 102 ILE A C 1
ATOM 840 O O . ILE A 1 102 ? 5.772 -6.841 -17.767 1.00 85.50 102 ILE A O 1
ATOM 844 N N . LYS A 1 103 ? 5.789 -5.371 -19.466 1.00 79.50 103 LYS A N 1
ATOM 845 C CA . LYS A 1 103 ? 5.080 -4.325 -18.714 1.00 79.50 103 LYS A CA 1
ATOM 846 C C . LYS A 1 103 ? 3.703 -4.784 -18.248 1.00 79.50 103 LYS A C 1
ATOM 848 O O . LYS A 1 103 ? 3.287 -4.376 -17.175 1.00 79.50 103 LYS A O 1
ATOM 853 N N . LYS A 1 104 ? 2.954 -5.568 -19.028 1.00 75.19 104 LYS A N 1
ATOM 854 C CA . LYS A 1 104 ? 1.649 -6.111 -18.604 1.00 75.19 104 LYS A CA 1
ATOM 855 C C . LYS A 1 104 ? 1.808 -7.163 -17.506 1.00 75.19 104 LYS A C 1
ATOM 857 O O . LYS A 1 104 ? 1.056 -7.132 -16.543 1.00 75.19 104 LYS A O 1
ATOM 862 N N . LYS A 1 105 ? 2.813 -8.036 -17.602 1.00 72.31 105 LYS A N 1
ATOM 863 C CA . LYS A 1 105 ? 3.102 -9.053 -16.574 1.00 72.31 105 LYS A CA 1
ATOM 864 C C . LYS A 1 105 ? 3.553 -8.436 -15.245 1.00 72.31 105 LYS A C 1
ATOM 866 O O . LYS A 1 105 ? 3.165 -8.912 -14.188 1.00 72.31 105 LYS A O 1
ATOM 871 N N . GLY A 1 106 ? 4.297 -7.330 -15.291 1.00 62.09 106 GLY A N 1
ATOM 872 C CA . GLY A 1 106 ? 4.695 -6.560 -14.107 1.00 62.09 106 GLY A CA 1
ATOM 873 C C . GLY A 1 106 ? 3.600 -5.664 -13.503 1.00 62.09 106 GLY A C 1
ATOM 874 O O . GLY A 1 106 ? 3.847 -5.044 -12.475 1.00 62.09 106 GLY A O 1
ATOM 875 N N . ARG A 1 107 ? 2.405 -5.567 -14.115 1.00 54.47 107 ARG A N 1
ATOM 876 C CA . ARG A 1 107 ? 1.270 -4.743 -13.631 1.00 54.47 107 ARG A C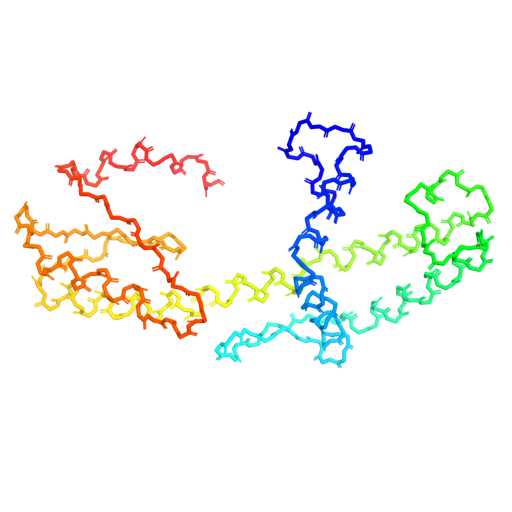A 1
ATOM 877 C C . ARG A 1 107 ? 0.418 -5.418 -12.556 1.00 54.47 107 ARG A C 1
ATOM 879 O O . ARG A 1 107 ? -0.583 -4.834 -12.147 1.00 54.47 107 ARG A O 1
ATOM 886 N N . MET A 1 108 ? 0.766 -6.623 -12.113 1.00 41.94 108 MET A N 1
ATOM 887 C CA . MET A 1 108 ? -0.006 -7.369 -11.119 1.00 41.94 108 MET A CA 1
ATOM 888 C C . MET A 1 108 ? 0.221 -6.768 -9.721 1.00 41.94 108 MET A C 1
ATOM 890 O O . MET A 1 108 ? 0.925 -7.341 -8.903 1.00 41.94 108 MET A O 1
ATOM 894 N N . CYS A 1 109 ? -0.376 -5.588 -9.499 1.00 49.81 109 CYS A N 1
ATOM 895 C CA . CYS A 1 109 ? -0.267 -4.731 -8.318 1.00 49.81 109 CYS A CA 1
ATOM 896 C C . CYS A 1 109 ? 1.166 -4.194 -8.104 1.00 49.81 109 CYS A C 1
ATOM 898 O O . CYS A 1 109 ? 2.126 -4.957 -8.055 1.00 49.81 109 CYS A O 1
ATOM 900 N N . SER A 1 110 ? 1.358 -2.870 -8.023 1.00 62.12 110 SER A N 1
ATOM 901 C CA . SER A 1 110 ? 2.690 -2.346 -7.697 1.00 62.12 110 SER A CA 1
ATOM 902 C C . SER A 1 110 ? 3.111 -2.955 -6.359 1.00 62.12 110 SER A C 1
ATOM 904 O O . SER A 1 110 ? 2.362 -2.879 -5.389 1.00 62.12 110 SER A O 1
ATOM 906 N N . SER A 1 111 ? 4.278 -3.602 -6.309 1.00 65.44 111 SER A N 1
ATOM 907 C CA . SER A 1 111 ? 4.814 -4.227 -5.092 1.00 65.44 111 SER A CA 1
ATOM 908 C C . SER A 1 111 ? 4.688 -3.295 -3.880 1.00 65.44 111 SER A C 1
ATOM 910 O O . SER A 1 111 ? 4.251 -3.698 -2.805 1.00 65.44 111 SER A O 1
ATOM 912 N N . TYR A 1 112 ? 4.963 -2.011 -4.106 1.00 60.81 112 TYR A N 1
ATOM 913 C CA . TYR A 1 112 ? 4.770 -0.948 -3.133 1.00 60.81 112 TYR A CA 1
ATOM 914 C C . TYR A 1 112 ? 3.306 -0.756 -2.700 1.00 60.81 112 TYR A C 1
ATOM 916 O O . TYR A 1 112 ? 3.015 -0.709 -1.512 1.00 60.81 112 TYR A O 1
ATOM 924 N N . GLY A 1 113 ? 2.354 -0.722 -3.638 1.00 67.69 113 GLY A N 1
ATOM 925 C CA . GLY A 1 113 ? 0.925 -0.636 -3.325 1.00 67.69 113 GLY A CA 1
ATOM 926 C C . GLY A 1 113 ? 0.426 -1.824 -2.498 1.00 67.69 113 GLY A C 1
ATOM 927 O O . GLY A 1 113 ? -0.309 -1.622 -1.533 1.00 67.69 113 GLY A O 1
ATOM 928 N N . CYS A 1 114 ? 0.884 -3.044 -2.805 1.00 69.19 114 CYS A N 1
ATOM 929 C CA . CYS A 1 114 ? 0.627 -4.217 -1.964 1.00 69.19 114 CYS A CA 1
ATOM 930 C C . CYS A 1 114 ? 1.212 -4.052 -0.564 1.00 69.19 114 CYS A C 1
ATOM 932 O O . CYS A 1 114 ? 0.515 -4.293 0.413 1.00 69.19 114 CYS A O 1
ATOM 934 N N . GLN A 1 115 ? 2.469 -3.619 -0.456 1.00 74.00 115 GLN A N 1
ATOM 935 C CA . GLN A 1 115 ? 3.112 -3.394 0.834 1.00 74.00 115 GLN A CA 1
ATOM 936 C C . GLN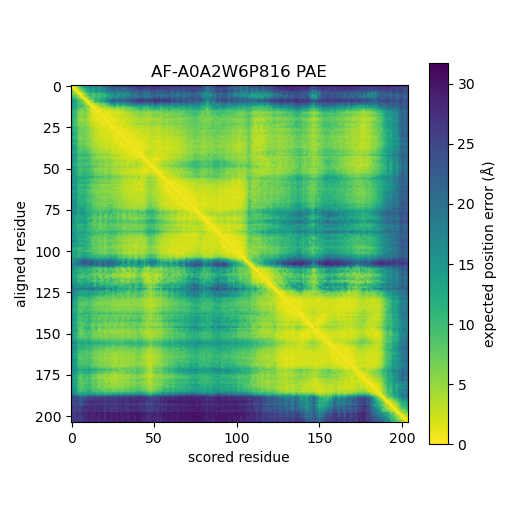 A 1 115 ? 2.336 -2.375 1.676 1.00 74.00 115 GLN A C 1
ATOM 938 O O . GLN A 1 115 ? 2.083 -2.631 2.853 1.00 74.00 115 GLN A O 1
ATOM 943 N N . CYS A 1 116 ? 1.916 -1.254 1.084 1.00 70.44 116 CYS A N 1
ATOM 944 C CA . CYS A 1 116 ? 1.121 -0.235 1.763 1.00 70.44 116 CYS A CA 1
ATOM 945 C C . CYS A 1 116 ? -0.249 -0.773 2.194 1.00 70.44 116 CYS A C 1
ATOM 947 O O . CYS A 1 116 ? -0.628 -0.615 3.353 1.00 70.44 116 CYS A O 1
ATOM 949 N N . GLN A 1 117 ? -0.987 -1.424 1.292 1.00 68.38 117 GLN A N 1
ATOM 950 C CA . GLN A 1 117 ? -2.322 -1.953 1.582 1.00 68.38 117 GLN A CA 1
ATOM 951 C C . GLN A 1 117 ? -2.277 -3.056 2.644 1.00 68.38 117 GLN A C 1
ATOM 953 O O . GLN A 1 117 ?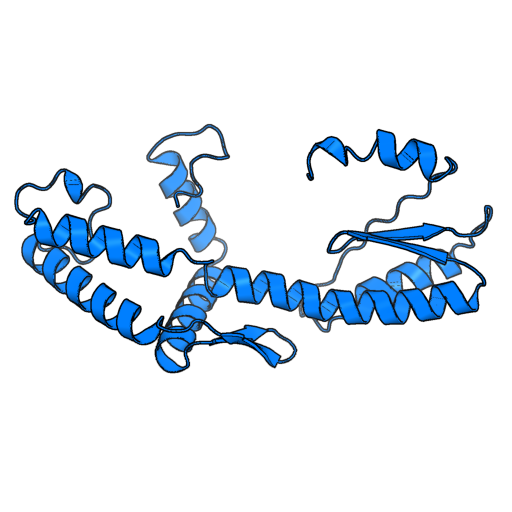 -3.049 -3.035 3.601 1.00 68.38 117 GLN A O 1
ATOM 958 N N . ASP A 1 118 ? -1.341 -3.990 2.513 1.00 67.62 118 ASP A N 1
ATOM 959 C CA . ASP A 1 118 ? -1.229 -5.131 3.415 1.00 67.62 118 ASP A CA 1
ATOM 960 C C . ASP A 1 118 ? -0.657 -4.707 4.782 1.00 67.62 118 ASP A C 1
ATOM 962 O O . ASP A 1 118 ? -0.980 -5.323 5.801 1.00 67.62 118 ASP A O 1
ATOM 966 N N . SER A 1 119 ? 0.141 -3.629 4.845 1.00 71.00 119 SER A N 1
ATOM 967 C CA . SER A 1 119 ? 0.557 -3.017 6.120 1.00 71.00 119 SER A CA 1
ATOM 968 C C . SER A 1 119 ? -0.625 -2.379 6.849 1.00 71.00 119 SER A C 1
ATOM 970 O O . SER A 1 119 ? -0.781 -2.628 8.043 1.00 71.00 119 SER A O 1
ATOM 972 N N . ARG A 1 120 ? -1.514 -1.668 6.135 1.00 60.81 120 ARG A N 1
ATOM 973 C CA . ARG A 1 120 ? -2.773 -1.157 6.713 1.00 60.81 120 ARG A CA 1
ATOM 974 C C . ARG A 1 120 ? -3.667 -2.288 7.212 1.00 60.81 120 ARG A C 1
ATOM 976 O O . ARG A 1 120 ? -4.167 -2.219 8.324 1.00 60.81 120 ARG A O 1
ATOM 983 N N . TYR A 1 121 ? -3.820 -3.359 6.431 1.00 64.44 121 TYR A N 1
ATOM 984 C CA . TYR A 1 121 ? -4.624 -4.520 6.832 1.00 64.44 121 TYR A CA 1
ATOM 985 C C . TYR A 1 121 ? -4.081 -5.196 8.098 1.00 64.44 121 TYR A C 1
ATOM 987 O O . TYR A 1 121 ? -4.847 -5.612 8.965 1.00 64.44 121 TYR A O 1
ATOM 995 N N . SER A 1 122 ? -2.754 -5.300 8.199 1.00 61.56 122 SER A N 1
ATOM 996 C CA . SER A 1 122 ? -2.083 -5.908 9.350 1.00 61.56 122 SER A CA 1
ATOM 997 C C . SER A 1 122 ? -2.269 -5.070 10.625 1.00 61.56 122 SER A C 1
ATOM 999 O O . SER A 1 122 ? -2.547 -5.646 11.671 1.00 61.56 122 SER A O 1
ATOM 1001 N N . GLY A 1 123 ? -2.194 -3.734 10.532 1.00 61.25 123 GLY A N 1
ATOM 1002 C CA . GLY A 1 123 ? -2.532 -2.830 11.643 1.00 61.25 123 GLY A CA 1
ATOM 1003 C C . GLY A 1 123 ? -4.016 -2.889 12.020 1.00 61.25 123 GLY A C 1
ATOM 1004 O O . GLY A 1 123 ? -4.352 -3.116 13.181 1.00 61.25 123 GLY A O 1
ATOM 1005 N N . GLY A 1 124 ? -4.905 -2.838 11.022 1.00 60.53 124 GLY A N 1
ATOM 1006 C CA . GLY A 1 124 ? -6.357 -2.865 11.216 1.00 60.53 124 GLY A CA 1
ATOM 1007 C C . GLY A 1 124 ? -6.881 -4.136 11.896 1.00 60.53 124 GLY A C 1
ATOM 1008 O O . GLY A 1 124 ? -7.894 -4.088 12.589 1.00 60.53 124 GLY A O 1
ATOM 1009 N N . HIS A 1 125 ? -6.192 -5.278 11.775 1.00 69.62 125 HIS A N 1
ATOM 1010 C CA . HIS A 1 125 ? -6.559 -6.486 12.530 1.00 69.62 125 HIS A CA 1
ATOM 1011 C C . HIS A 1 125 ? -6.330 -6.314 14.031 1.00 69.62 125 HIS A C 1
ATOM 1013 O O . HIS A 1 125 ? -7.184 -6.703 14.822 1.00 69.62 125 HIS A O 1
ATOM 1019 N N . TYR A 1 126 ? -5.214 -5.702 14.429 1.00 74.38 126 TYR A N 1
ATOM 1020 C CA . TYR A 1 126 ? -4.924 -5.451 15.839 1.00 74.38 126 TYR A CA 1
ATOM 1021 C C . TYR A 1 126 ? -5.881 -4.402 16.432 1.00 74.38 126 TYR A C 1
ATOM 1023 O O . TYR A 1 126 ? -6.425 -4.604 17.520 1.00 74.38 126 TYR A O 1
ATOM 1031 N N . GLU A 1 127 ? -6.167 -3.334 15.678 1.00 77.88 127 GLU A N 1
ATOM 1032 C CA . GLU A 1 127 ? -7.203 -2.335 16.007 1.00 77.88 127 GLU A CA 1
ATOM 1033 C C . GLU A 1 127 ? -8.549 -3.003 16.247 1.00 77.88 127 GLU A C 1
ATOM 1035 O O . GLU A 1 127 ? -9.186 -2.790 17.274 1.00 77.88 127 GLU A O 1
ATOM 1040 N N . THR A 1 128 ? -8.970 -3.850 15.308 1.00 79.00 128 THR A N 1
ATOM 1041 C CA . THR A 1 128 ? -10.280 -4.494 15.369 1.00 79.00 128 THR A CA 1
ATOM 1042 C C . THR A 1 128 ? -10.361 -5.471 16.536 1.00 79.00 128 THR A C 1
ATOM 1044 O O . THR A 1 128 ? -11.392 -5.506 17.198 1.00 79.00 128 THR A O 1
ATOM 1047 N N . CYS A 1 129 ? -9.297 -6.222 16.837 1.00 84.62 129 CYS A N 1
ATOM 1048 C CA . CYS A 1 129 ? -9.267 -7.118 17.996 1.00 84.62 129 CYS A CA 1
ATOM 1049 C C . CYS A 1 129 ? -9.395 -6.344 19.315 1.00 84.62 129 CYS A C 1
ATOM 1051 O O . CYS A 1 129 ? -10.297 -6.626 20.100 1.00 84.62 129 CYS A O 1
ATOM 1053 N N . THR A 1 130 ? -8.552 -5.331 19.535 1.00 88.81 130 THR A N 1
ATOM 1054 C CA . THR A 1 130 ? -8.589 -4.522 20.769 1.00 88.81 130 THR A CA 1
ATOM 1055 C C . THR A 1 130 ? -9.901 -3.752 20.921 1.00 88.81 130 THR A C 1
ATOM 1057 O O . THR A 1 130 ? -10.477 -3.693 22.009 1.00 88.81 130 THR A O 1
ATOM 1060 N N . LEU A 1 131 ? -10.425 -3.204 19.821 1.00 91.94 131 LEU A N 1
ATOM 1061 C CA . LEU A 1 131 ? -11.728 -2.554 19.796 1.00 91.94 131 LEU A CA 1
ATOM 1062 C C . LEU A 1 131 ? -12.851 -3.549 20.102 1.00 91.94 131 LEU A C 1
ATOM 1064 O O . LEU A 1 131 ? -13.754 -3.226 20.869 1.00 91.94 131 LEU A O 1
ATOM 1068 N N . HIS A 1 132 ? -12.802 -4.749 19.524 1.00 92.06 132 HIS A N 1
ATOM 1069 C CA . HIS A 1 132 ? -13.796 -5.789 19.758 1.00 92.06 132 HIS A CA 1
ATOM 1070 C C . HIS A 1 132 ? -13.812 -6.230 21.224 1.00 92.06 132 HIS A C 1
ATOM 1072 O O . HIS A 1 132 ? -14.883 -6.290 21.820 1.00 92.06 132 HIS A O 1
ATOM 1078 N N . GLU A 1 133 ? -12.648 -6.449 21.837 1.00 92.19 133 GLU A N 1
ATOM 1079 C CA . GLU A 1 133 ? -12.533 -6.767 23.265 1.00 92.19 133 GLU A CA 1
ATOM 1080 C C . GLU A 1 133 ? -13.153 -5.671 24.143 1.00 92.19 133 GLU A C 1
ATOM 1082 O O . GLU A 1 133 ? -13.970 -5.961 25.023 1.00 92.19 133 GLU A O 1
ATOM 1087 N N . PHE A 1 134 ? -12.838 -4.400 23.866 1.00 94.25 134 PHE A N 1
ATOM 1088 C CA . PHE A 1 134 ? -13.427 -3.267 24.581 1.00 94.25 134 PHE A CA 1
ATOM 1089 C C . PHE A 1 134 ? -14.954 -3.215 24.421 1.00 94.25 134 PHE A C 1
ATOM 1091 O O . PHE A 1 134 ? -15.678 -3.093 25.410 1.00 94.25 134 PHE A O 1
ATOM 1098 N N . VAL A 1 135 ? -15.455 -3.349 23.194 1.00 94.25 135 VAL A N 1
ATOM 1099 C CA . VAL A 1 135 ? -16.889 -3.338 22.865 1.00 94.25 135 VAL A CA 1
ATOM 1100 C C . VAL A 1 135 ? -17.621 -4.482 23.574 1.00 94.25 135 VAL A C 1
ATOM 1102 O O . VAL A 1 135 ? -18.644 -4.252 24.221 1.00 94.25 135 VAL A O 1
ATOM 1105 N N . MET A 1 136 ? -17.066 -5.693 23.546 1.00 93.56 136 MET A N 1
ATOM 1106 C CA . MET A 1 136 ? -17.641 -6.857 24.223 1.00 93.56 136 MET A CA 1
ATOM 1107 C C . MET A 1 136 ? -17.655 -6.687 25.747 1.00 93.56 136 MET A C 1
ATOM 1109 O O . MET A 1 136 ? -18.647 -7.037 26.385 1.00 93.56 136 MET A O 1
ATOM 1113 N N . SER A 1 137 ? -16.623 -6.069 26.337 1.00 95.25 137 SER A N 1
ATOM 1114 C CA . SER A 1 137 ? -16.581 -5.773 27.782 1.00 95.25 137 SER A CA 1
ATOM 1115 C C . SER A 1 137 ? -17.708 -4.840 28.257 1.00 95.25 137 SER A C 1
ATOM 1117 O O . SER A 1 137 ? -18.039 -4.811 29.441 1.00 95.25 137 SER A O 1
ATOM 1119 N N . LYS A 1 138 ? -18.319 -4.089 27.331 1.00 94.62 138 LYS A N 1
ATOM 1120 C CA . LYS A 1 138 ? -19.439 -3.172 27.577 1.00 94.62 138 LYS A CA 1
ATOM 1121 C C . LYS A 1 138 ? -20.807 -3.783 27.269 1.00 94.62 138 LYS A C 1
ATOM 1123 O O . LYS A 1 138 ? -21.816 -3.108 27.442 1.00 94.62 138 LYS A O 1
ATOM 1128 N N . GLY A 1 139 ? -20.856 -5.030 26.793 1.00 94.12 139 GLY A N 1
ATOM 1129 C CA . GLY A 1 139 ? -22.084 -5.643 26.278 1.00 94.12 139 GLY A CA 1
ATOM 1130 C C . GLY A 1 139 ? -22.555 -5.035 24.950 1.00 94.12 139 GLY A C 1
ATOM 1131 O O . GLY A 1 139 ? -23.731 -5.138 24.605 1.00 94.12 139 GLY A O 1
ATOM 1132 N N . TRP A 1 140 ? -21.660 -4.368 24.220 1.00 95.12 140 TRP A N 1
ATOM 1133 C CA . TRP A 1 140 ? -21.926 -3.795 22.901 1.00 95.12 140 TRP A CA 1
ATOM 1134 C C . TRP A 1 140 ? -21.570 -4.788 21.792 1.00 95.12 140 TRP A C 1
ATOM 1136 O O . TRP A 1 140 ? -21.055 -5.874 22.053 1.00 95.12 140 TRP A O 1
ATOM 1146 N N . TYR A 1 141 ? -21.844 -4.420 20.538 1.00 91.69 141 TYR A N 1
ATOM 1147 C CA . TYR A 1 141 ? -21.613 -5.301 19.394 1.00 91.69 141 TYR A CA 1
ATOM 1148 C C . TYR A 1 141 ? -20.872 -4.606 18.248 1.00 91.69 141 TYR A C 1
ATOM 1150 O O . TYR A 1 141 ? -21.207 -3.486 17.862 1.00 91.69 141 TYR A O 1
ATOM 1158 N N . THR A 1 142 ? -19.888 -5.287 17.661 1.00 91.94 142 THR A N 1
ATOM 1159 C CA . THR A 1 142 ? -19.251 -4.871 16.403 1.00 91.94 142 THR A CA 1
ATOM 1160 C C . THR A 1 142 ? -20.090 -5.401 15.241 1.00 91.94 142 THR A C 1
ATOM 1162 O O . THR A 1 142 ? -20.061 -6.591 14.948 1.00 91.94 142 THR A O 1
ATOM 1165 N N . ALA A 1 143 ? -20.848 -4.526 14.580 1.00 88.94 143 ALA A N 1
ATOM 1166 C CA . ALA A 1 143 ? -21.762 -4.900 13.501 1.00 88.94 143 ALA A CA 1
ATOM 1167 C C . ALA A 1 143 ? -21.048 -5.245 12.185 1.00 88.94 143 ALA A C 1
ATOM 1169 O O . ALA A 1 143 ? -21.592 -5.978 11.363 1.00 88.94 143 ALA A O 1
ATOM 1170 N N . GLY A 1 144 ? -19.842 -4.718 11.980 1.00 87.56 144 GLY A N 1
ATOM 1171 C CA . GLY A 1 144 ? -19.006 -5.034 10.828 1.00 87.56 144 GLY A CA 1
ATOM 1172 C C . GLY A 1 144 ? -17.807 -4.102 10.719 1.00 87.56 144 GLY A C 1
ATOM 1173 O O . GLY A 1 144 ? -17.728 -3.093 11.421 1.00 87.56 144 GLY A O 1
ATOM 1174 N N . THR A 1 145 ? -16.888 -4.438 9.820 1.00 87.00 145 THR A N 1
ATOM 1175 C CA . THR A 1 145 ? -15.749 -3.595 9.452 1.00 87.00 145 THR A CA 1
ATOM 1176 C C . THR A 1 145 ? -15.686 -3.423 7.939 1.00 87.00 145 THR A C 1
ATOM 1178 O O . THR A 1 145 ? -16.048 -4.325 7.181 1.00 87.00 145 THR A O 1
ATOM 1181 N N . VAL A 1 146 ? -15.245 -2.250 7.493 1.00 83.81 146 VAL A N 1
ATOM 1182 C CA . VAL A 1 146 ? -15.010 -1.928 6.083 1.00 83.81 146 VAL A CA 1
ATOM 1183 C C . VAL A 1 146 ? -13.617 -1.324 5.988 1.00 83.81 146 VAL A C 1
ATOM 1185 O O . VAL A 1 146 ? -13.435 -0.149 6.264 1.00 83.81 146 VAL A O 1
ATOM 1188 N N . HIS A 1 147 ? -12.626 -2.138 5.618 1.00 83.44 147 HIS A N 1
ATOM 1189 C CA . HIS A 1 147 ? -11.211 -1.748 5.580 1.00 83.44 147 HIS A CA 1
ATOM 1190 C C . HIS A 1 147 ? -10.708 -1.134 6.902 1.00 83.44 147 HIS A C 1
ATOM 1192 O O . HIS A 1 147 ? -10.384 -1.884 7.817 1.00 83.44 147 HIS A O 1
ATOM 1198 N N . ASP A 1 148 ? -10.616 0.191 6.979 1.00 81.62 148 ASP A N 1
ATOM 1199 C CA . ASP A 1 148 ? -10.169 1.003 8.115 1.00 81.62 148 ASP A CA 1
ATOM 1200 C C . ASP A 1 148 ? -11.327 1.572 8.962 1.00 81.62 148 ASP A C 1
ATOM 1202 O O . ASP A 1 148 ? -11.106 2.326 9.908 1.00 81.62 148 ASP A O 1
ATOM 1206 N N . GLU A 1 149 ? -12.570 1.186 8.664 1.00 86.56 149 GLU A N 1
ATOM 1207 C CA . GLU A 1 149 ? -13.768 1.608 9.390 1.00 86.56 149 GLU A CA 1
ATOM 1208 C C . GLU A 1 149 ? -14.385 0.459 10.203 1.00 86.56 149 GLU A C 1
ATOM 1210 O O . GLU A 1 149 ? -14.473 -0.682 9.742 1.00 86.56 149 GLU A O 1
ATOM 1215 N N . ALA A 1 150 ? -14.891 0.773 11.402 1.00 90.25 150 ALA A N 1
ATOM 1216 C CA . ALA A 1 150 ? -15.626 -0.159 12.256 1.00 90.25 150 ALA A CA 1
ATOM 1217 C C . ALA A 1 150 ? -17.022 0.385 12.590 1.00 90.25 150 ALA A C 1
ATOM 1219 O O . ALA A 1 150 ? -17.174 1.510 13.069 1.00 90.25 150 ALA A O 1
ATOM 1220 N N . LEU A 1 151 ? -18.050 -0.438 12.374 1.00 92.25 151 LEU A N 1
ATOM 1221 C CA . LEU A 1 151 ? -19.430 -0.128 12.727 1.00 92.25 151 LEU A CA 1
ATOM 1222 C C . LEU A 1 151 ? -19.775 -0.768 14.071 1.00 92.25 151 LEU A C 1
ATOM 1224 O O . LEU A 1 151 ? -19.768 -1.992 14.207 1.00 92.25 151 LEU A O 1
ATOM 1228 N N . LEU A 1 152 ? -20.114 0.062 15.055 1.00 93.19 152 LEU A N 1
ATOM 1229 C CA . LEU A 1 152 ? -20.431 -0.374 16.412 1.00 93.19 152 LEU A CA 1
ATOM 1230 C C . LEU A 1 152 ? -21.906 -0.126 16.731 1.00 93.19 152 LEU A C 1
ATOM 1232 O O . LEU A 1 152 ? -22.436 0.959 16.492 1.00 93.19 152 LEU A O 1
ATOM 1236 N N . GLN A 1 153 ? -22.551 -1.122 17.324 1.00 92.00 153 GLN A N 1
ATOM 1237 C CA . GLN A 1 153 ? -23.839 -0.987 17.982 1.00 92.00 153 GLN A CA 1
ATOM 1238 C C . GLN A 1 153 ? -23.592 -0.825 19.480 1.00 92.00 153 GLN A C 1
ATOM 1240 O O . GLN A 1 153 ? -23.222 -1.772 20.173 1.00 92.00 153 GLN A O 1
ATOM 1245 N N . VAL A 1 154 ? -23.799 0.398 19.956 1.00 92.19 154 VAL A N 1
ATOM 1246 C CA . VAL A 1 154 ? -23.569 0.813 21.342 1.00 92.19 154 VAL A CA 1
ATOM 1247 C C . VAL A 1 154 ? -24.881 1.216 22.008 1.00 92.19 154 VAL A C 1
ATOM 1249 O O . VAL A 1 154 ? -25.921 1.353 21.356 1.00 92.19 154 VAL A O 1
ATOM 1252 N N . GLU A 1 155 ? -24.842 1.436 23.318 1.00 90.12 155 GLU A N 1
ATOM 1253 C CA . GLU A 1 155 ? -25.969 2.021 24.037 1.00 90.12 155 GLU A CA 1
ATOM 1254 C C . GLU A 1 155 ? -26.321 3.425 23.531 1.00 90.12 155 GLU A C 1
ATOM 1256 O O . GLU A 1 155 ? -25.473 4.206 23.102 1.00 90.12 155 GLU A O 1
ATOM 1261 N N . ARG A 1 156 ? -27.600 3.796 23.665 1.00 87.06 156 ARG A N 1
ATOM 1262 C CA . ARG A 1 156 ? -28.108 5.110 23.236 1.00 87.06 156 ARG A CA 1
ATOM 1263 C C . ARG A 1 156 ? -27.395 6.286 23.916 1.00 87.06 156 ARG A C 1
ATOM 1265 O O . ARG A 1 156 ? -27.365 7.384 23.365 1.00 87.06 156 ARG A O 1
ATOM 1272 N N . LYS A 1 157 ? -26.880 6.083 25.129 1.00 89.19 157 LYS A N 1
ATOM 1273 C CA . LYS A 1 157 ? -26.154 7.090 25.906 1.00 89.19 157 LYS A CA 1
ATOM 1274 C C . LYS A 1 157 ? -24.724 6.614 26.124 1.00 89.19 157 LYS A C 1
ATOM 1276 O O . LYS A 1 157 ? -24.450 5.926 27.096 1.00 89.19 157 LYS A O 1
ATOM 1281 N N . ILE A 1 158 ? -23.829 7.017 25.233 1.00 91.12 158 ILE A N 1
ATOM 1282 C CA . ILE A 1 158 ? -22.396 6.763 25.371 1.00 91.12 158 ILE A CA 1
ATOM 1283 C C . ILE A 1 158 ? -21.716 7.910 26.129 1.00 91.12 158 ILE A C 1
ATOM 1285 O O . ILE A 1 158 ? -22.032 9.086 25.910 1.00 91.12 158 ILE A O 1
ATOM 1289 N N . LYS A 1 159 ? -20.789 7.583 27.031 1.00 93.38 159 LYS A N 1
ATOM 1290 C CA . LYS A 1 159 ? -20.024 8.583 27.786 1.00 93.38 159 LYS A CA 1
ATOM 1291 C C . LYS A 1 159 ? -18.817 9.085 26.991 1.00 93.38 159 LYS A C 1
ATOM 1293 O O . LYS A 1 159 ? -18.317 8.418 26.086 1.00 93.38 159 LYS A O 1
ATOM 1298 N N . ARG A 1 160 ? -18.303 10.268 27.344 1.00 92.62 160 ARG A N 1
ATOM 1299 C CA . ARG A 1 160 ? -17.133 10.858 26.664 1.00 92.62 160 ARG A CA 1
ATOM 1300 C C . ARG A 1 160 ? -15.875 10.015 26.847 1.00 92.62 160 ARG A C 1
ATOM 1302 O O . ARG A 1 160 ? -15.082 9.904 25.918 1.00 92.62 160 ARG A O 1
ATOM 1309 N N . GLU A 1 161 ? -15.722 9.399 28.011 1.00 94.88 161 GLU A N 1
ATOM 1310 C CA . GLU A 1 161 ? -14.588 8.538 28.346 1.00 94.88 161 GLU A CA 1
ATOM 1311 C C . GLU A 1 161 ? -14.599 7.266 27.490 1.00 94.88 161 GLU A C 1
ATOM 1313 O O . GLU A 1 161 ? -13.555 6.780 27.073 1.00 94.88 161 GLU A O 1
ATOM 1318 N N . GLU A 1 162 ? -15.786 6.762 27.157 1.00 93.94 162 GLU A N 1
ATOM 1319 C CA . GLU A 1 162 ? -15.947 5.586 26.301 1.00 93.94 162 GLU A CA 1
ATOM 1320 C C . GLU A 1 162 ? -15.661 5.917 24.837 1.00 93.94 162 GLU A C 1
ATOM 1322 O O . GLU A 1 162 ? -15.002 5.143 24.150 1.00 93.94 162 GLU A O 1
ATOM 1327 N N . ILE A 1 163 ? -16.068 7.103 24.373 1.00 92.62 163 ILE A N 1
ATOM 1328 C CA . ILE A 1 163 ? -15.661 7.625 23.060 1.00 92.62 163 ILE A CA 1
ATOM 1329 C C . ILE A 1 163 ? -14.132 7.761 22.991 1.00 92.62 163 ILE A C 1
ATOM 1331 O O . ILE A 1 163 ? -13.529 7.430 21.970 1.00 92.62 163 ILE A O 1
ATOM 1335 N N . ALA A 1 164 ? -13.498 8.253 24.058 1.00 93.00 164 ALA A N 1
ATOM 1336 C CA . ALA A 1 164 ? -12.045 8.371 24.129 1.00 93.00 164 ALA A CA 1
ATOM 1337 C C . ALA A 1 164 ? -11.358 6.996 24.119 1.00 93.00 164 ALA A C 1
ATOM 1339 O O . ALA A 1 164 ? -10.363 6.830 23.419 1.00 93.00 164 ALA A O 1
ATOM 1340 N N . ALA A 1 165 ? -11.917 6.006 24.820 1.00 93.06 165 ALA A N 1
ATOM 1341 C CA . ALA A 1 165 ? -11.418 4.635 24.809 1.00 93.06 165 ALA A CA 1
ATOM 1342 C C . ALA A 1 165 ? -11.522 3.991 23.416 1.00 93.06 165 ALA A C 1
ATOM 1344 O O . ALA A 1 165 ? -10.531 3.455 22.932 1.00 93.06 165 ALA A O 1
ATOM 1345 N N . ILE A 1 166 ? -12.662 4.136 22.725 1.00 93.06 166 ILE A N 1
ATOM 1346 C CA . ILE A 1 166 ? -12.828 3.671 21.333 1.00 93.06 166 ILE A CA 1
ATOM 1347 C C . ILE A 1 166 ? -11.757 4.289 20.431 1.00 93.06 166 ILE A C 1
ATOM 1349 O O . ILE A 1 166 ? -11.106 3.583 19.662 1.00 93.06 166 ILE A O 1
ATOM 1353 N N . LYS A 1 167 ? -11.550 5.609 20.544 1.00 91.50 167 LYS A N 1
ATOM 1354 C CA . LYS A 1 167 ? -10.510 6.313 19.784 1.00 91.50 167 LYS A CA 1
ATOM 1355 C C . LYS A 1 167 ? -9.131 5.731 20.065 1.00 91.50 167 LYS A C 1
ATOM 1357 O O . LYS A 1 167 ? -8.421 5.428 19.117 1.00 91.50 167 LYS A O 1
ATOM 1362 N N . ALA A 1 168 ? -8.789 5.538 21.337 1.00 91.31 168 ALA A N 1
ATOM 1363 C CA . ALA A 1 168 ? -7.498 5.000 21.7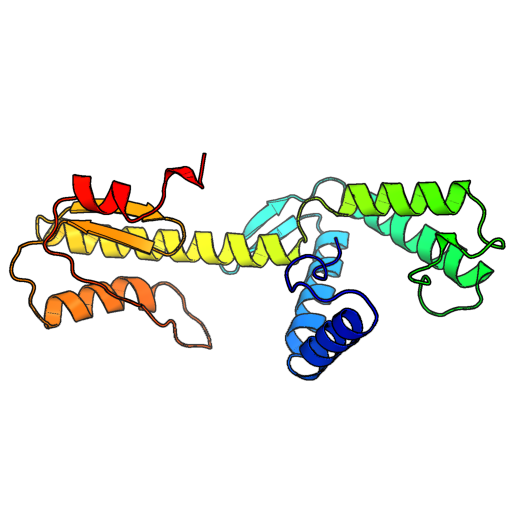41 1.00 91.31 168 ALA A CA 1
ATOM 1364 C C . ALA A 1 168 ? -7.258 3.579 21.205 1.00 91.31 168 ALA A C 1
ATOM 1366 O O . ALA A 1 168 ? -6.152 3.303 20.747 1.00 91.31 168 ALA A O 1
ATOM 1367 N N . CYS A 1 169 ? -8.271 2.702 21.205 1.00 90.50 169 CYS A N 1
ATOM 1368 C CA . CYS A 1 169 ? -8.148 1.352 20.638 1.00 90.50 169 CYS A CA 1
ATOM 1369 C C . CYS A 1 169 ? -7.740 1.387 19.158 1.00 90.50 169 CYS A C 1
ATOM 1371 O O . CYS A 1 169 ? -6.871 0.627 18.745 1.00 90.50 169 CYS A O 1
ATOM 1373 N N . MET A 1 170 ? -8.325 2.295 18.372 1.00 88.44 170 MET A N 1
ATOM 1374 C CA . MET A 1 170 ? -8.007 2.404 16.945 1.00 88.44 170 MET A CA 1
ATOM 1375 C C . MET A 1 170 ? -6.704 3.171 16.683 1.00 88.44 170 MET A C 1
ATOM 1377 O O . MET A 1 170 ? -5.927 2.784 15.823 1.00 88.44 170 MET A O 1
ATOM 1381 N N . THR A 1 171 ? -6.417 4.250 17.417 1.00 88.69 171 THR A N 1
ATOM 1382 C CA . THR A 1 171 ? -5.228 5.074 17.134 1.00 88.69 171 THR A CA 1
ATOM 1383 C C . THR A 1 171 ? -3.924 4.476 17.654 1.00 88.69 171 THR A C 1
ATOM 1385 O O . THR A 1 171 ? -2.869 4.819 17.131 1.00 88.69 171 THR A O 1
ATOM 1388 N N . ASN A 1 172 ? -3.967 3.606 18.670 1.00 86.12 172 ASN A N 1
ATOM 1389 C CA . ASN A 1 172 ? -2.763 3.069 19.324 1.00 86.12 172 ASN A CA 1
ATOM 1390 C C . ASN A 1 172 ? -2.324 1.700 18.795 1.00 86.12 172 ASN A C 1
ATOM 1392 O O . ASN A 1 172 ? -1.410 1.087 19.346 1.00 86.12 172 ASN A O 1
ATOM 1396 N N . ALA A 1 173 ? -2.974 1.182 17.761 1.00 80.19 173 ALA A N 1
ATOM 1397 C CA . ALA A 1 173 ? -2.661 -0.146 17.253 1.00 80.19 173 ALA A CA 1
ATOM 1398 C C . ALA A 1 173 ? -1.405 -0.219 16.387 1.00 80.19 173 ALA A C 1
ATOM 1400 O O . ALA A 1 173 ? -0.850 -1.302 16.186 1.00 80.19 173 ALA A O 1
ATOM 1401 N N . ALA A 1 174 ? -0.952 0.924 15.877 1.00 79.38 174 ALA A N 1
ATOM 1402 C CA . ALA A 1 174 ? 0.284 1.020 15.134 1.00 79.38 174 ALA A CA 1
ATOM 1403 C C . ALA A 1 174 ? 1.238 2.008 15.789 1.00 79.38 174 ALA A C 1
ATOM 1405 O O . ALA A 1 174 ? 0.862 3.113 16.175 1.00 79.38 174 ALA A O 1
ATOM 1406 N N . ILE A 1 175 ? 2.500 1.594 15.882 1.00 81.50 175 ILE A N 1
ATOM 1407 C CA . ILE A 1 175 ? 3.600 2.485 16.226 1.00 81.50 175 ILE A CA 1
ATOM 1408 C C . ILE A 1 175 ? 4.045 3.113 14.911 1.00 81.50 175 ILE A C 1
ATOM 1410 O O . ILE A 1 175 ? 4.614 2.435 14.055 1.00 81.50 175 ILE A O 1
ATOM 1414 N N . LEU A 1 176 ? 3.714 4.387 14.738 1.00 84.88 176 LEU A N 1
ATOM 1415 C CA . LEU A 1 176 ? 4.021 5.171 13.549 1.00 84.88 176 LEU A CA 1
ATOM 1416 C C . LEU A 1 176 ? 4.704 6.468 13.968 1.00 84.88 176 LEU A C 1
ATOM 1418 O O . LEU A 1 176 ? 4.377 7.040 15.007 1.00 84.88 176 LEU A O 1
ATOM 1422 N N . ASP A 1 177 ? 5.585 6.968 13.109 1.00 88.25 177 ASP A N 1
ATOM 1423 C CA . ASP A 1 177 ? 6.222 8.278 13.299 1.00 88.25 177 ASP A CA 1
ATOM 1424 C C . ASP A 1 177 ? 5.234 9.439 13.096 1.00 88.25 177 ASP A C 1
ATOM 1426 O O . ASP A 1 177 ? 5.497 10.578 13.479 1.00 88.25 177 ASP A O 1
ATOM 1430 N N . VAL A 1 178 ? 4.074 9.149 12.498 1.00 86.62 178 VAL A N 1
ATOM 1431 C CA . VAL A 1 178 ? 2.985 10.097 12.259 1.00 86.62 178 VAL A CA 1
ATOM 1432 C C . VAL A 1 178 ? 1.719 9.666 13.006 1.00 86.62 178 VAL A C 1
ATOM 1434 O O . VAL A 1 178 ? 1.379 8.481 13.004 1.00 86.62 178 VAL A O 1
ATOM 1437 N N . PRO A 1 179 ? 0.983 10.602 13.631 1.00 85.88 179 PRO A N 1
ATOM 1438 C CA . PRO A 1 179 ? -0.204 10.261 14.403 1.00 85.88 179 PRO A CA 1
ATOM 1439 C C . PRO A 1 179 ? -1.365 9.816 13.504 1.00 85.88 179 PRO A C 1
ATOM 1441 O O . PRO A 1 179 ? -1.664 10.449 12.488 1.00 85.88 179 PRO A O 1
ATOM 1444 N N . LEU A 1 180 ? -2.082 8.770 13.927 1.00 85.94 180 LEU A N 1
ATOM 1445 C CA . LEU A 1 180 ? -3.337 8.354 13.300 1.00 85.94 180 LEU A CA 1
ATOM 1446 C C . LEU A 1 180 ? -4.492 9.249 13.752 1.00 85.94 180 LEU A C 1
ATOM 1448 O O . LEU A 1 180 ? -4.684 9.512 14.940 1.00 85.94 180 LEU A O 1
ATOM 1452 N N . LYS A 1 181 ? -5.305 9.690 12.791 1.00 87.88 181 LYS A N 1
ATOM 1453 C CA . LYS A 1 181 ? -6.510 10.481 13.048 1.00 87.88 181 LYS A CA 1
ATOM 1454 C C . LYS A 1 181 ? -7.750 9.624 12.819 1.00 87.88 181 LYS A C 1
ATOM 1456 O O . LYS A 1 181 ? -8.007 9.220 11.692 1.00 87.88 181 LYS A O 1
ATOM 1461 N N . LEU A 1 182 ? -8.557 9.437 13.865 1.00 87.75 182 LEU A N 1
ATOM 1462 C CA . LEU A 1 182 ? -9.845 8.746 13.767 1.00 87.75 182 LEU A CA 1
ATOM 1463 C C . LEU A 1 182 ? -11.011 9.730 13.613 1.00 87.75 182 LEU A C 1
ATOM 1465 O O . LEU A 1 182 ? -11.147 10.685 14.388 1.00 87.75 182 LEU A O 1
ATOM 1469 N N . MET A 1 183 ? -11.900 9.448 12.661 1.00 87.31 183 MET A N 1
ATOM 1470 C CA . MET A 1 183 ? -13.213 10.083 12.562 1.00 87.31 183 MET A CA 1
ATOM 1471 C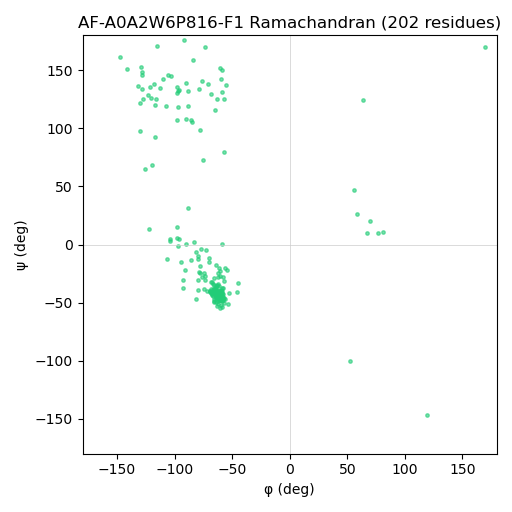 C . MET A 1 183 ? -14.277 9.197 13.212 1.00 87.31 183 MET A C 1
ATOM 1473 O O . MET A 1 183 ? -14.336 8.002 12.952 1.00 87.31 183 MET A O 1
ATOM 1477 N N . LEU A 1 184 ? -15.122 9.787 14.060 1.00 88.38 184 LEU A N 1
ATOM 1478 C CA . LEU A 1 184 ? -16.194 9.077 14.757 1.00 88.38 184 LEU A CA 1
ATOM 1479 C C . LEU A 1 184 ? -17.517 9.793 14.523 1.00 88.38 184 LEU A C 1
ATOM 1481 O O . LEU A 1 184 ? -17.642 10.979 14.826 1.00 88.38 184 LEU A O 1
ATOM 1485 N N . ASN A 1 185 ? -18.502 9.044 14.033 1.00 87.69 185 ASN A N 1
ATOM 1486 C CA . ASN A 1 185 ? -19.850 9.529 13.774 1.00 87.69 185 ASN A CA 1
ATOM 1487 C C . ASN A 1 185 ? -20.852 8.713 14.595 1.00 87.69 185 ASN A C 1
ATOM 1489 O O . ASN A 1 185 ? -20.878 7.488 14.510 1.00 87.69 185 ASN A O 1
ATOM 1493 N N . LEU A 1 186 ? -21.691 9.394 15.380 1.00 85.38 186 LEU A N 1
ATOM 1494 C CA . LEU A 1 186 ? -22.783 8.768 16.129 1.00 85.38 186 LEU A CA 1
ATOM 1495 C C . LEU A 1 186 ? -24.085 8.931 15.348 1.00 85.38 186 LEU A C 1
ATOM 1497 O O . LEU A 1 186 ? -24.424 10.033 14.919 1.00 85.38 186 LEU A O 1
ATOM 1501 N N . CYS A 1 187 ? -24.826 7.841 15.173 1.00 80.69 187 CYS A N 1
ATOM 1502 C CA . CYS A 1 187 ? -26.099 7.836 14.460 1.00 80.69 187 CYS A CA 1
ATOM 1503 C C . CYS A 1 187 ? -27.177 7.163 15.315 1.00 80.69 187 CYS A C 1
ATOM 1505 O O . CYS A 1 187 ? -26.963 6.083 15.853 1.00 80.69 187 CYS A O 1
ATOM 1507 N N . ASN A 1 188 ? -28.355 7.789 15.402 1.00 72.06 188 ASN A N 1
ATOM 1508 C CA . ASN A 1 188 ? -29.524 7.246 16.111 1.00 72.06 188 ASN A CA 1
ATOM 1509 C C . ASN A 1 188 ? -30.432 6.383 15.211 1.00 72.06 188 ASN A C 1
ATOM 1511 O O . ASN A 1 188 ? -31.475 5.911 15.660 1.00 72.06 188 ASN A O 1
ATOM 1515 N N . GLU A 1 189 ? -30.090 6.212 13.930 1.00 62.59 189 GLU A N 1
ATOM 1516 C CA . GLU A 1 189 ? -30.885 5.422 12.988 1.00 62.59 189 GLU A CA 1
ATOM 1517 C C . GLU A 1 189 ? -30.448 3.949 13.023 1.00 62.59 189 GLU A C 1
ATOM 1519 O O . GLU A 1 189 ? -29.260 3.645 12.953 1.00 62.59 189 GLU A O 1
ATOM 1524 N N . GLY A 1 190 ? -31.409 3.022 13.119 1.00 52.75 190 GLY A N 1
ATOM 1525 C CA . GLY A 1 190 ? -31.124 1.586 13.099 1.00 52.75 190 GLY A CA 1
ATOM 1526 C C . GLY A 1 190 ? -30.413 1.147 11.813 1.00 52.75 190 GLY A C 1
ATOM 1527 O O . GLY A 1 190 ? -30.648 1.704 10.738 1.00 52.75 190 GLY A O 1
ATOM 1528 N N . VAL A 1 191 ? -29.589 0.100 11.921 1.00 52.97 191 VAL A N 1
ATOM 1529 C CA . VAL A 1 191 ? -28.699 -0.449 10.872 1.00 52.97 191 VAL A CA 1
ATOM 1530 C C . VAL A 1 191 ? -29.371 -0.581 9.488 1.00 52.97 191 VAL A C 1
ATOM 1532 O O . VAL A 1 191 ? -28.739 -0.317 8.468 1.00 52.97 191 VAL A O 1
ATOM 1535 N N . LYS A 1 192 ? -30.684 -0.869 9.433 1.00 47.22 192 LYS A N 1
ATOM 1536 C CA . LYS A 1 192 ? -31.482 -0.969 8.189 1.00 47.22 192 LYS A CA 1
ATOM 1537 C C . LYS A 1 192 ? -31.575 0.318 7.351 1.00 47.22 192 LYS A C 1
ATOM 1539 O O . LYS A 1 192 ? -31.863 0.231 6.162 1.00 47.22 192 LYS A O 1
ATOM 1544 N N . LYS A 1 193 ? -31.403 1.506 7.940 1.00 43.75 193 LYS A N 1
ATOM 1545 C CA . LYS A 1 193 ? -31.404 2.785 7.200 1.00 43.75 193 LYS A CA 1
ATOM 1546 C C . LYS A 1 193 ? -30.001 3.213 6.769 1.00 43.75 193 LYS A C 1
ATOM 1548 O O . LYS A 1 193 ? -29.860 3.838 5.721 1.00 43.75 193 LYS A O 1
ATOM 1553 N N . LEU A 1 194 ? -28.976 2.849 7.542 1.00 47.44 194 LEU A N 1
ATOM 1554 C CA . LEU A 1 194 ? -27.573 3.112 7.211 1.00 47.44 194 LEU A CA 1
ATOM 1555 C C . LEU A 1 194 ? -27.134 2.338 5.962 1.00 47.44 194 LEU A C 1
ATOM 1557 O O . LEU A 1 194 ? -26.485 2.929 5.107 1.00 47.44 194 LEU A O 1
ATOM 1561 N N . SER A 1 195 ? -27.593 1.096 5.777 1.00 45.22 195 SER A N 1
ATOM 1562 C CA . SER A 1 195 ? -27.327 0.305 4.561 1.00 45.22 195 SER A CA 1
ATOM 1563 C C . SER A 1 195 ? -27.925 0.883 3.269 1.00 45.22 195 SER A C 1
ATOM 1565 O O . SER A 1 195 ? -27.503 0.497 2.186 1.00 45.22 195 SER A O 1
ATOM 1567 N N . ARG A 1 196 ? -28.897 1.805 3.360 1.00 41.00 196 ARG A N 1
ATOM 1568 C CA . ARG A 1 196 ? -29.444 2.545 2.205 1.00 41.00 196 ARG A CA 1
ATOM 1569 C C . ARG A 1 196 ? -28.720 3.867 1.929 1.00 41.00 196 ARG A C 1
ATOM 1571 O O . ARG A 1 196 ? -28.827 4.387 0.827 1.00 41.00 196 ARG A O 1
ATOM 1578 N N . LYS A 1 197 ? -28.034 4.442 2.924 1.00 44.28 197 LYS A N 1
ATOM 1579 C CA . LYS A 1 197 ? -27.258 5.694 2.785 1.00 44.28 197 LYS A CA 1
ATOM 1580 C C . LYS A 1 197 ? -25.796 5.429 2.438 1.00 44.28 197 LYS A C 1
ATOM 1582 O O . LYS A 1 197 ? -25.208 6.170 1.657 1.00 44.28 197 LYS A O 1
ATOM 1587 N N . ILE A 1 198 ? -25.224 4.374 3.007 1.00 48.38 198 ILE A N 1
ATOM 1588 C CA . ILE A 1 198 ? -23.955 3.804 2.573 1.00 48.38 198 ILE A CA 1
ATOM 1589 C C . ILE A 1 198 ? -24.310 2.993 1.329 1.00 48.38 198 ILE A C 1
ATOM 1591 O O . ILE A 1 198 ? -24.877 1.915 1.452 1.00 48.38 198 ILE A O 1
ATOM 1595 N N . ASN A 1 199 ? -24.089 3.559 0.143 1.00 40.00 199 ASN A N 1
ATOM 1596 C CA . ASN A 1 199 ? -24.327 2.927 -1.159 1.00 40.00 199 ASN A CA 1
ATOM 1597 C C . ASN A 1 199 ? -23.528 1.610 -1.288 1.00 40.00 199 ASN A C 1
ATOM 1599 O O . ASN A 1 199 ? -22.479 1.560 -1.926 1.00 40.00 199 ASN A O 1
ATOM 1603 N N . LEU A 1 200 ? -24.029 0.530 -0.686 1.00 40.06 200 LEU A N 1
ATOM 1604 C CA . LEU A 1 200 ? -23.535 -0.837 -0.864 1.00 40.06 200 LEU A CA 1
ATOM 1605 C C . LEU A 1 200 ? -23.864 -1.381 -2.265 1.00 40.06 200 LEU A C 1
ATOM 1607 O O . LEU A 1 200 ? -23.272 -2.364 -2.688 1.00 40.06 200 LEU A O 1
ATOM 1611 N N . GLU A 1 201 ? -24.718 -0.694 -3.031 1.00 36.12 201 GLU A N 1
ATOM 1612 C CA . GLU A 1 201 ? -24.999 -1.001 -4.443 1.00 36.12 201 GLU A CA 1
ATOM 1613 C C . GLU A 1 201 ? -23.852 -0.626 -5.404 1.00 36.12 201 GLU A C 1
ATOM 1615 O O . GLU A 1 201 ? -23.924 -0.931 -6.588 1.00 36.12 201 GLU A O 1
ATOM 1620 N N . ARG A 1 202 ? -22.772 0.012 -4.922 1.00 34.81 202 ARG A N 1
ATOM 1621 C CA . ARG A 1 202 ? -21.551 0.272 -5.715 1.00 34.81 202 ARG A CA 1
ATOM 1622 C C . ARG A 1 202 ? -20.368 -0.649 -5.382 1.00 34.81 202 ARG A C 1
ATOM 1624 O O . ARG A 1 202 ? -19.280 -0.425 -5.905 1.00 34.81 202 ARG A O 1
ATOM 1631 N N . LEU A 1 203 ? -20.559 -1.646 -4.512 1.00 34.81 203 LEU A N 1
ATOM 1632 C CA . LEU A 1 203 ? -19.509 -2.571 -4.049 1.00 34.81 203 LEU A CA 1
ATOM 1633 C C . LEU A 1 203 ? -19.814 -4.060 -4.319 1.00 34.81 203 LEU A C 1
ATOM 1635 O O . LEU A 1 203 ? -19.109 -4.927 -3.803 1.00 34.81 203 LEU A O 1
ATOM 1639 N N . MET A 1 204 ? -20.811 -4.352 -5.159 1.00 32.25 204 MET A N 1
ATOM 1640 C CA . MET A 1 204 ? -20.964 -5.631 -5.870 1.00 32.25 204 MET A CA 1
ATOM 1641 C C . MET A 1 204 ? -20.724 -5.411 -7.362 1.00 32.25 204 MET A C 1
ATOM 1643 O O . MET A 1 204 ? -20.198 -6.346 -8.001 1.00 32.25 204 MET A O 1
#

pLDDT: mean 79.3, std 16.1, range [32.25, 95.25]

Mean predicted aligned error: 10.27 Å

Organism: NCBI:txid1325358

Solvent-accessible surface area (backbone atoms only — not comparable to full-atom values): 12302 Å² total; per-residue (Å²): 130,75,85,42,77,79,75,84,57,88,60,74,69,50,54,51,51,56,50,52,50,38,71,78,37,50,66,56,54,52,52,44,51,53,45,52,55,48,23,46,76,68,31,36,37,62,22,88,86,64,55,72,48,78,39,84,68,39,34,66,47,48,54,54,46,52,55,46,44,53,54,50,15,64,72,69,75,40,98,57,74,59,93,65,50,86,78,40,81,86,55,55,66,70,56,54,51,53,50,51,52,46,53,56,67,65,57,77,56,54,62,52,56,50,27,54,52,49,28,52,52,58,34,41,51,50,15,50,50,52,38,46,54,57,36,50,77,70,77,33,43,77,77,46,71,57,89,92,44,75,43,71,48,67,68,97,78,74,53,73,69,56,54,50,48,56,49,47,31,57,46,65,45,54,95,60,100,61,87,65,84,84,88,87,84,89,76,94,67,59,71,82,57,50,59,70,71,52,66,59,87,77,76,121

Sequence (204 aa):
MDAISSIGHHGRRDEQFIEDFYIVNPDIEVSIKATHEFVKEHEFVRTMYGRNRRSLGHKPNAIAYNRLVLQICAITVMNKVPLDFWKIDKIPYKLKCGFQDIKKKGRMCSSYGCQCQDSRYSGGHYETCTLHEFVMSKGWYTAGTVHDEALLQVERKIKREEIAAIKACMTNAAILDVPLKLMLNLCNEGVKKLSRKINLERLM

Radius of gyration: 23.37 Å; Cα contacts (8 Å, |Δi|>4): 156; chains: 1; bounding box: 52×34×65 Å

Secondary structure (DSSP, 8-state):
--GGGGSS--SHHHHHHHHHHHHH-HHHHHHHHHHHHHHHHHSEEE-TT--EEE-TTHHHHHHHHHHHHHHHHHHHT-SS--TTGGG-TTS-HHHHHHHHHHHHHTTSS-HHHHHHHHHHHHHHHHHHHHHHHHHHHTT-EEEEEETTEEEEE--SS--HHHHHHHHHHHHTSS--SS----------S-HHHHHHHTTGGG--